Protein AF-A0A833VQF0-F1 (afdb_monomer)

Nearest PDB structures (foldseek):
  7xgt-assembly1_B  TM=9.278E-01  e=2.224E-37  Oryza sativa
  7xgt-assembly1_A  TM=9.557E-01  e=7.183E-36  Oryza sativa
  2e7y-assembly1_B  TM=8.392E-01  e=9.832E-18  Thermotoga maritima
  4gcw-assembly1_A  TM=7.215E-01  e=2.105E-14  Bacillus subtilis subsp. subtilis str. 168
  2cbn-assembly1_A-2  TM=7.360E-01  e=2.312E-13  Escherichia coli

Organism: NCBI:txid544730

Secondary structure (DSSP, 8-state):
------------PPPP-PPPPP-PPP---PPP---PPP-----PPPTTHHHHHHHHHHHHHHHHHHHHHHHHH-EEETTEEEEEEEEBTTEEEEEEGGGTEEE--SS--HHHHT-SEEE-----HHHHTTHHHHHHHHHHTTPPPPEEEE-GGGHHHHHHHHHHHHHHH------EEEE--TT--EEEETTEEEEEEE---SS--EEEEEEEEEEEE-GGGTTS-HHHHHHHHHTT---EEEEEEEEEEE--S--THHHH-GGGHHHHTSSEEEEE--B-SSSS-HHHHHHTT--BHHHHHHTGGG---SEEEEE--BTTS-HHHHHHHHHHHGGGTS-EEEPPPS------------------

pLDDT: mean 76.56, std 26.14, range [21.92, 98.88]

Radius of gyration: 29.28 Å; Cα contacts (8 Å, |Δi|>4): 601; chains: 1; bounding box: 82×91×90 Å

Solvent-accessible surface area (backbone atoms only — not comparable to full-atom values): 21277 Å² total; per-residue (Å²): 140,88,81,84,87,85,83,83,84,82,83,84,78,85,79,84,88,80,82,86,82,85,83,83,81,81,89,78,87,80,80,82,87,79,87,78,80,91,78,92,71,90,77,83,75,69,96,57,59,68,60,53,50,51,50,53,53,51,31,42,52,52,40,53,49,53,52,52,50,45,73,71,67,40,47,75,55,95,86,40,54,40,38,71,49,38,30,36,94,60,25,26,19,40,31,28,72,90,71,38,28,26,42,31,23,20,47,69,50,77,72,50,51,76,31,47,35,36,40,37,28,40,82,52,54,27,27,40,60,21,45,67,58,35,34,42,52,23,50,76,68,72,47,76,64,33,42,38,35,30,44,57,91,47,41,72,58,51,53,50,57,57,54,53,49,29,77,76,69,78,47,74,62,60,65,46,79,41,64,54,47,70,82,47,75,46,77,79,47,102,48,33,34,40,32,39,36,75,36,40,37,84,56,82,35,28,17,41,33,39,25,39,57,43,78,42,72,33,76,94,56,67,87,54,52,74,69,57,50,49,51,42,50,75,71,68,46,86,58,54,42,81,42,80,42,46,46,38,15,38,35,51,62,26,25,65,64,38,78,73,39,76,87,38,51,56,44,35,50,2,41,32,26,37,35,54,32,36,35,79,67,81,89,60,48,60,67,60,26,43,75,68,14,27,21,30,45,65,57,54,60,75,47,47,87,68,56,60,40,70,30,38,35,54,34,31,34,36,72,88,57,51,64,66,55,53,50,48,55,43,63,72,58,46,82,78,65,92,37,77,54,76,73,80,58,98,81,78,74,64,75,89,83,89,80,90,85,83,91,79,89,80,90,133

Mean predicted aligned error: 14.2 Å

Sequence (364 aa):
MAFSPTLYTTTITPVPSLSLPHASPSLSVSVPYSTAHSCTRPRATPPGYLSVIHRAVVEEEEYRKARAEVNRKGTELEGLSVEGFSSGGMETCIVLPTFNSVFDMGRCPSRAVHQDFLFITHAHLDHIGSLPMYLATRGLYSLKPPTVFVPPCIKKDVERLLEVHPTMSNVELNVDLVALDAGETYEIRNDLVARPFKTHHVIPSQGYVIYSLRKKLKKKYAHLNGSQIKKLKNSGVEITDMILVPEVAFTGDTTSDFILDPRNSDALRAKVLITEATFLDEEIDVEHAKKHGHMHISEIMEHAKWFRNEAILLTHFSSHYTVERIIEVNLTKAILRTRIRFLPTPGSNPSFATAEGDLVPING

Structure (mmCIF, N/CA/C/O backbone):
data_AF-A0A833VQF0-F1
#
_entry.id   AF-A0A833VQF0-F1
#
loop_
_atom_site.group_PDB
_atom_site.id
_atom_site.type_symbol
_atom_site.label_atom_id
_atom_site.label_alt_id
_atom_site.label_comp_id
_atom_site.label_asym_id
_atom_site.label_entity_id
_atom_site.label_seq_id
_atom_site.pdbx_PDB_ins_code
_atom_site.Cartn_x
_atom_site.Cartn_y
_atom_site.Cartn_z
_atom_site.occupancy
_atom_site.B_iso_or_equiv
_atom_site.auth_seq_id
_atom_site.auth_comp_id
_atom_site.auth_asym_id
_atom_site.auth_atom_id
_atom_site.pdbx_PDB_model_num
ATOM 1 N N . MET A 1 1 ? 53.838 -53.916 4.748 1.00 42.09 1 MET A N 1
ATOM 2 C CA . MET A 1 1 ? 53.674 -53.587 3.317 1.00 42.09 1 MET A CA 1
ATOM 3 C C . MET A 1 1 ? 53.388 -52.103 3.228 1.00 42.09 1 MET A C 1
ATOM 5 O O . MET A 1 1 ? 52.337 -51.666 3.669 1.00 42.09 1 MET A O 1
ATOM 9 N N . ALA A 1 2 ? 54.397 -51.347 2.808 1.00 34.31 2 ALA A N 1
ATOM 10 C CA . ALA A 1 2 ? 54.370 -49.899 2.670 1.00 34.31 2 ALA A CA 1
ATOM 11 C C . ALA A 1 2 ? 53.878 -49.535 1.265 1.00 34.31 2 ALA A C 1
ATOM 13 O O . ALA A 1 2 ? 54.301 -50.173 0.304 1.00 34.31 2 ALA A O 1
ATOM 14 N N . PHE A 1 3 ? 53.029 -48.516 1.148 1.00 35.22 3 PHE A N 1
ATOM 15 C CA . PHE A 1 3 ? 52.729 -47.877 -0.130 1.00 35.22 3 PHE A CA 1
ATOM 16 C C . PHE A 1 3 ? 52.884 -46.363 0.013 1.00 35.22 3 PHE A C 1
ATOM 18 O O . PHE A 1 3 ? 52.238 -45.726 0.842 1.00 35.22 3 PHE A O 1
ATOM 25 N N . SER A 1 4 ? 53.825 -45.843 -0.774 1.00 35.41 4 SER A N 1
ATOM 26 C CA . SER A 1 4 ? 54.225 -44.444 -0.907 1.00 35.41 4 SER A CA 1
ATOM 27 C C . SER A 1 4 ? 53.121 -43.562 -1.505 1.00 35.41 4 SER A C 1
ATOM 29 O O . SER A 1 4 ? 52.349 -44.045 -2.334 1.00 35.41 4 SER A O 1
ATOM 31 N N . PRO A 1 5 ? 53.099 -42.252 -1.196 1.00 38.88 5 PRO A N 1
ATOM 32 C CA . PRO A 1 5 ? 52.268 -41.285 -1.898 1.00 38.88 5 PRO A CA 1
ATOM 33 C C . PRO A 1 5 ? 52.982 -40.777 -3.161 1.00 38.88 5 PRO A C 1
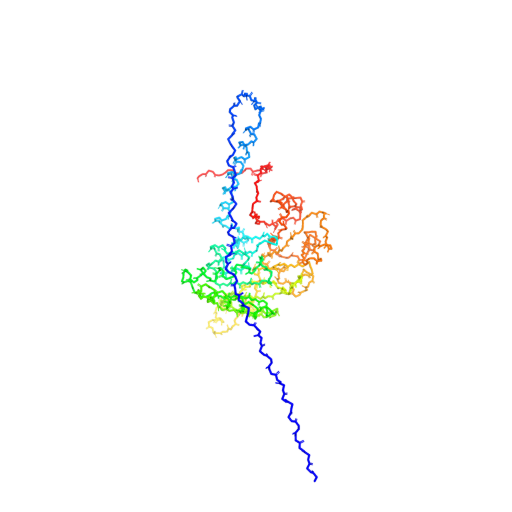ATOM 35 O O . PRO A 1 5 ? 54.144 -40.369 -3.116 1.00 38.88 5 PRO A O 1
ATOM 38 N N . THR A 1 6 ? 52.292 -40.791 -4.301 1.00 36.44 6 THR A N 1
ATOM 39 C CA . THR A 1 6 ? 52.770 -40.190 -5.553 1.00 36.44 6 THR A CA 1
ATOM 40 C C . THR A 1 6 ? 52.336 -38.724 -5.602 1.00 36.44 6 THR A C 1
ATOM 42 O O . THR A 1 6 ? 51.147 -38.419 -5.639 1.00 36.44 6 THR A O 1
ATOM 45 N N . LEU A 1 7 ? 53.314 -37.817 -5.573 1.00 33.81 7 LEU A N 1
ATOM 46 C CA . LEU A 1 7 ? 53.150 -36.380 -5.788 1.00 33.81 7 LEU A CA 1
ATOM 47 C C . LEU A 1 7 ? 52.962 -36.106 -7.288 1.00 33.81 7 LEU A C 1
ATOM 49 O O . LEU A 1 7 ? 53.833 -36.449 -8.084 1.00 33.81 7 LEU A O 1
ATOM 53 N N . TYR A 1 8 ? 51.857 -35.461 -7.667 1.00 33.97 8 TYR A N 1
ATOM 54 C CA . TYR A 1 8 ? 51.700 -34.850 -8.989 1.00 33.97 8 TYR A CA 1
ATOM 55 C C . TYR A 1 8 ? 52.092 -33.374 -8.914 1.00 33.97 8 TYR A C 1
ATOM 57 O O . TYR A 1 8 ? 51.339 -32.528 -8.433 1.00 33.97 8 TYR A O 1
ATOM 65 N N . THR A 1 9 ? 53.292 -33.075 -9.400 1.00 32.78 9 THR A N 1
ATOM 66 C CA . THR A 1 9 ? 53.783 -31.717 -9.639 1.00 32.78 9 THR A CA 1
ATOM 67 C C . THR A 1 9 ? 53.237 -31.250 -10.986 1.00 32.78 9 THR A C 1
ATOM 69 O O . THR A 1 9 ? 53.628 -31.786 -12.020 1.00 32.78 9 THR A O 1
ATOM 72 N N . THR A 1 10 ? 52.331 -30.269 -10.996 1.00 34.38 10 THR A N 1
ATOM 73 C CA . THR A 1 10 ? 51.922 -29.595 -12.240 1.00 34.38 10 THR A CA 1
ATOM 74 C C . THR A 1 10 ? 52.759 -28.334 -12.404 1.00 34.38 10 THR A C 1
ATOM 76 O O . THR A 1 10 ? 52.747 -27.441 -11.560 1.00 34.38 10 THR A O 1
ATOM 79 N N . THR A 1 11 ? 53.536 -28.305 -13.479 1.00 34.56 11 THR A N 1
ATOM 80 C CA . THR A 1 11 ? 54.408 -27.217 -13.912 1.00 34.56 11 THR A CA 1
ATOM 81 C C . THR A 1 11 ? 53.594 -26.001 -14.362 1.00 34.56 11 THR A C 1
ATOM 83 O O . THR A 1 11 ? 52.757 -26.095 -15.255 1.00 34.56 11 THR A O 1
ATOM 86 N N . ILE A 1 12 ? 53.867 -24.843 -13.756 1.00 37.53 12 ILE A N 1
ATOM 87 C CA . ILE A 1 12 ? 53.334 -23.539 -14.170 1.00 37.53 12 ILE A CA 1
ATOM 88 C C . ILE A 1 12 ? 54.177 -23.037 -15.348 1.00 37.53 12 ILE A C 1
ATOM 90 O O . ILE A 1 12 ? 55.367 -22.761 -15.196 1.00 37.53 12 ILE A O 1
ATOM 94 N N . THR A 1 13 ? 53.570 -22.920 -16.525 1.00 38.75 13 THR A N 1
ATOM 95 C CA . THR A 1 13 ? 54.146 -22.224 -17.685 1.00 38.75 13 THR A CA 1
ATOM 96 C C . THR A 1 13 ? 53.940 -20.709 -17.552 1.00 38.75 13 THR A C 1
ATOM 98 O O . THR A 1 13 ? 52.830 -20.294 -17.212 1.00 38.75 13 THR A O 1
ATOM 101 N N . PRO A 1 14 ? 54.945 -19.861 -17.837 1.00 36.09 14 PRO A N 1
ATOM 102 C CA . PRO A 1 14 ? 54.788 -18.411 -17.774 1.00 36.09 14 PRO A CA 1
ATOM 103 C C . PRO A 1 14 ? 53.965 -17.887 -18.962 1.00 36.09 14 PRO A C 1
ATOM 105 O O . PRO A 1 14 ? 54.202 -18.250 -20.114 1.00 36.09 14 PRO A O 1
ATOM 108 N N . VAL A 1 15 ? 52.997 -17.018 -18.669 1.00 41.16 15 VAL A N 1
ATOM 109 C CA . VAL A 1 15 ? 52.175 -16.295 -19.653 1.00 41.16 15 VAL A CA 1
ATOM 110 C C . VAL A 1 15 ? 53.008 -15.151 -20.256 1.00 41.16 15 VAL A C 1
ATOM 112 O O . VAL A 1 15 ? 53.659 -14.432 -19.495 1.00 41.16 15 VAL A O 1
ATOM 115 N N . PRO A 1 16 ? 53.017 -14.942 -21.586 1.00 35.66 16 PRO A N 1
ATOM 116 C CA . PRO A 1 16 ? 53.764 -13.845 -22.190 1.00 35.66 16 PRO A CA 1
ATOM 117 C C . PRO A 1 16 ? 53.091 -12.490 -21.918 1.00 35.66 16 PRO A C 1
ATOM 119 O O . PRO A 1 16 ? 51.875 -12.339 -22.022 1.00 35.66 16 PRO A O 1
ATOM 122 N N . SER A 1 17 ? 53.910 -11.494 -21.583 1.00 34.81 17 SER A N 1
ATOM 123 C CA . SER A 1 17 ? 53.525 -10.100 -21.357 1.00 34.81 17 SER A CA 1
ATOM 124 C C . SER A 1 17 ? 53.013 -9.448 -22.646 1.00 34.81 17 SER A C 1
ATOM 126 O O . SER A 1 17 ? 53.783 -9.256 -23.588 1.00 34.81 17 SER A O 1
ATOM 128 N N . LEU A 1 18 ? 51.733 -9.073 -22.676 1.00 33.84 18 LEU A N 1
ATOM 129 C CA . LEU A 1 18 ? 51.137 -8.271 -23.746 1.00 33.84 18 LEU A CA 1
ATOM 130 C C . LEU A 1 18 ? 51.329 -6.779 -23.450 1.00 33.84 18 LEU A C 1
ATOM 132 O O . LEU A 1 18 ? 50.823 -6.243 -22.467 1.00 33.84 18 LEU A O 1
ATOM 136 N N . SER A 1 19 ? 52.086 -6.125 -24.323 1.00 35.06 19 SER A N 1
ATOM 137 C CA . SER A 1 19 ? 52.300 -4.682 -24.386 1.00 35.06 19 SER A CA 1
ATOM 138 C C . SER A 1 19 ? 51.034 -3.942 -24.835 1.00 35.06 19 SER A C 1
ATOM 140 O O . SER A 1 19 ? 50.444 -4.288 -25.858 1.00 35.06 19 SER A O 1
ATOM 142 N N . LEU A 1 20 ? 50.661 -2.893 -24.098 1.00 36.00 20 LEU A N 1
ATOM 143 C CA . LEU A 1 20 ? 49.594 -1.942 -24.428 1.00 36.00 20 LEU A CA 1
ATOM 144 C C . LEU A 1 20 ? 49.984 -1.045 -25.618 1.00 36.00 20 LEU A C 1
ATOM 146 O O . LEU A 1 20 ? 51.056 -0.438 -25.574 1.00 36.00 20 LEU A O 1
ATOM 150 N N . PRO A 1 21 ? 49.105 -0.843 -26.615 1.00 35.97 21 PRO A N 1
ATOM 151 C CA . PRO A 1 21 ? 49.142 0.339 -27.457 1.00 35.97 21 PRO A CA 1
ATOM 152 C C . PRO A 1 21 ? 48.227 1.440 -26.898 1.00 35.97 21 PRO A C 1
ATOM 154 O O . PRO A 1 21 ? 47.084 1.210 -26.506 1.00 35.97 21 PRO A O 1
ATOM 157 N N . HIS A 1 22 ? 48.773 2.653 -26.873 1.00 35.50 22 HIS A N 1
ATOM 158 C CA . HIS A 1 22 ? 48.098 3.904 -26.554 1.00 35.50 22 HIS A CA 1
ATOM 159 C C . HIS A 1 22 ? 47.032 4.308 -27.590 1.00 35.50 22 HIS A C 1
ATOM 161 O O . HIS A 1 22 ? 47.144 3.991 -28.771 1.00 35.50 22 HIS A O 1
ATOM 167 N N . ALA A 1 23 ? 46.132 5.174 -27.106 1.00 34.19 23 ALA A N 1
ATOM 168 C CA . ALA A 1 23 ? 45.316 6.167 -27.814 1.00 34.19 23 ALA A CA 1
ATOM 169 C C . ALA A 1 23 ? 43.937 5.723 -28.341 1.00 34.19 23 ALA A C 1
ATOM 171 O O . ALA A 1 23 ? 43.780 5.158 -29.419 1.00 34.19 23 ALA A O 1
ATOM 172 N N . SER A 1 24 ? 42.916 6.109 -27.574 1.00 37.41 24 SER A N 1
ATOM 173 C CA . SER A 1 24 ? 41.512 6.211 -27.972 1.00 37.41 24 SER A CA 1
ATOM 174 C C . SER A 1 24 ? 41.322 7.344 -28.995 1.00 37.41 24 SER A C 1
ATOM 176 O O . SER A 1 24 ? 41.837 8.440 -28.758 1.00 37.41 24 SER A O 1
ATOM 178 N N . PRO A 1 25 ? 40.530 7.174 -30.067 1.00 33.75 25 PRO A N 1
ATOM 179 C CA . PRO A 1 25 ? 40.004 8.306 -30.809 1.00 33.75 25 PRO A CA 1
ATOM 180 C C . PRO A 1 25 ? 38.732 8.818 -30.125 1.00 33.75 25 PRO A C 1
ATOM 182 O O . PRO A 1 25 ? 37.770 8.081 -29.907 1.00 33.75 25 PRO A O 1
ATOM 185 N N . SER A 1 26 ? 38.737 10.103 -29.783 1.00 33.38 26 SER A N 1
ATOM 186 C CA . SER A 1 26 ? 37.556 10.868 -29.404 1.00 33.38 26 SER A CA 1
ATOM 187 C C . SER A 1 26 ? 36.591 10.959 -30.591 1.00 33.38 26 SER A C 1
ATOM 189 O O . SER A 1 26 ? 36.944 11.464 -31.655 1.00 33.38 26 SER A O 1
ATOM 191 N N . LEU A 1 27 ? 35.351 10.498 -30.413 1.00 28.23 27 LEU A N 1
ATOM 192 C CA . LEU A 1 27 ? 34.259 10.828 -31.327 1.00 28.23 27 LEU A CA 1
ATOM 193 C C . LEU A 1 27 ? 33.813 12.271 -31.061 1.00 28.23 27 LEU A C 1
ATOM 195 O O . LEU A 1 27 ? 33.043 12.541 -30.142 1.00 28.23 27 LEU A O 1
ATOM 199 N N . SER A 1 28 ? 34.306 13.202 -31.873 1.00 29.22 28 SER A N 1
ATOM 200 C CA . SER A 1 28 ? 33.718 14.526 -32.052 1.00 29.22 28 SER A CA 1
ATOM 201 C C . SER A 1 28 ? 32.719 14.468 -33.211 1.00 29.22 28 SER A C 1
ATOM 203 O O . SER A 1 28 ? 33.092 14.319 -34.371 1.00 29.22 28 SER A O 1
ATOM 205 N N . VAL A 1 29 ? 31.426 14.581 -32.906 1.00 29.09 29 VAL A N 1
ATOM 206 C CA . VAL A 1 29 ? 30.395 14.792 -33.930 1.00 29.09 29 VAL A CA 1
ATOM 207 C C . VAL A 1 29 ? 30.271 16.296 -34.158 1.00 29.09 29 VAL A C 1
ATOM 209 O O . VAL A 1 29 ? 29.708 17.024 -33.344 1.00 29.09 29 VAL A O 1
ATOM 212 N N . SER A 1 30 ? 30.852 16.764 -35.259 1.00 26.50 30 SER A N 1
ATOM 213 C CA . SER A 1 30 ? 30.689 18.111 -35.794 1.00 26.50 30 SER A CA 1
ATOM 214 C C . SER A 1 30 ? 29.388 18.198 -36.598 1.00 26.50 30 SER A C 1
ATOM 216 O O . SER A 1 30 ? 29.177 17.464 -37.561 1.00 26.50 30 SER A O 1
ATOM 218 N N . VAL A 1 31 ? 28.502 19.113 -36.205 1.00 31.28 31 VAL A N 1
ATOM 219 C CA . VAL A 1 31 ? 27.294 19.461 -36.966 1.00 31.28 31 VAL A CA 1
ATOM 220 C C . VAL A 1 31 ? 27.688 20.483 -38.042 1.00 31.28 31 VAL A C 1
ATOM 222 O O . VAL A 1 31 ? 28.229 21.533 -37.686 1.00 31.28 31 VAL A O 1
ATOM 225 N N . PRO A 1 32 ? 27.458 20.237 -39.344 1.00 31.06 32 PRO A N 1
ATOM 226 C CA . PRO A 1 32 ? 27.774 21.224 -40.366 1.00 31.06 32 PRO A CA 1
ATOM 227 C C . PRO A 1 32 ? 26.751 22.368 -40.358 1.00 31.06 32 PRO A C 1
ATOM 229 O O . PRO A 1 32 ? 25.550 22.166 -40.535 1.00 31.06 32 PRO A O 1
ATOM 232 N N . TYR A 1 33 ? 27.262 23.589 -40.193 1.00 27.55 33 TYR A N 1
ATOM 233 C CA . TYR A 1 33 ? 26.555 24.835 -40.476 1.00 27.55 33 TYR A CA 1
ATOM 234 C C . TYR A 1 33 ? 26.279 24.910 -41.986 1.00 27.55 33 TYR A C 1
ATOM 236 O O . TYR A 1 33 ? 27.205 25.054 -42.783 1.00 27.55 33 TYR A O 1
ATOM 244 N N . SER A 1 34 ? 25.010 24.802 -42.387 1.00 30.53 34 SER A N 1
ATOM 245 C CA . SER A 1 34 ? 24.581 25.080 -43.759 1.00 30.53 34 SER A CA 1
ATOM 246 C C . SER A 1 34 ? 24.109 26.529 -43.860 1.00 30.53 34 SER A C 1
ATOM 248 O O . SER A 1 34 ? 23.120 26.931 -43.248 1.00 30.53 34 SER A O 1
ATOM 250 N N . THR A 1 35 ? 24.850 27.325 -44.626 1.00 32.78 35 THR A N 1
ATOM 251 C CA . THR A 1 35 ? 24.484 28.668 -45.072 1.00 32.78 35 THR A CA 1
ATOM 252 C C . THR A 1 35 ? 23.432 28.573 -46.178 1.00 32.78 35 THR A C 1
ATOM 254 O O . THR A 1 35 ? 23.742 28.226 -47.316 1.00 32.78 35 THR A O 1
ATOM 257 N N . ALA A 1 36 ? 22.180 28.906 -45.860 1.00 32.50 36 ALA A N 1
ATOM 258 C CA . ALA A 1 36 ? 21.120 29.048 -46.854 1.00 32.50 36 ALA A CA 1
ATOM 259 C C . ALA A 1 36 ? 20.987 30.513 -47.299 1.00 32.50 36 ALA A C 1
ATOM 261 O O . ALA A 1 36 ? 20.724 31.414 -46.503 1.00 32.50 36 ALA A O 1
ATOM 262 N N . HIS A 1 37 ? 21.178 30.720 -48.600 1.00 33.00 37 HIS A N 1
ATOM 263 C CA . HIS A 1 37 ? 20.947 31.963 -49.321 1.00 33.00 37 HIS A CA 1
ATOM 264 C C . HIS A 1 37 ? 19.485 32.426 -49.250 1.00 33.00 37 HIS A C 1
ATOM 266 O O . HIS A 1 37 ? 18.548 31.629 -49.288 1.00 33.00 37 HIS A O 1
ATOM 272 N N . SER A 1 38 ? 19.303 33.748 -49.218 1.00 35.41 38 SER A N 1
ATOM 273 C CA . SER A 1 38 ? 18.009 34.414 -49.309 1.00 35.41 38 SER A CA 1
ATOM 274 C C . SER A 1 38 ? 17.326 34.156 -50.653 1.00 35.41 38 SER A C 1
ATOM 276 O O . SER A 1 38 ? 17.874 34.489 -51.704 1.00 35.41 38 SER A O 1
ATOM 278 N N . CYS A 1 39 ? 16.079 33.692 -50.616 1.00 28.88 39 CYS A N 1
ATOM 279 C CA . CYS A 1 39 ? 15.120 33.946 -51.683 1.00 28.88 39 CYS A CA 1
ATOM 280 C C . CYS A 1 39 ? 13.739 34.179 -51.062 1.00 28.88 39 CYS A C 1
ATOM 282 O O . CYS A 1 39 ? 13.136 33.295 -50.457 1.00 28.88 39 CYS A O 1
ATOM 284 N N . THR A 1 40 ? 13.276 35.419 -51.159 1.00 36.88 40 THR A N 1
ATOM 285 C CA . THR A 1 40 ? 11.992 35.915 -50.677 1.00 36.88 40 THR A CA 1
ATOM 286 C C . THR A 1 40 ? 10.858 35.483 -51.608 1.00 36.88 40 THR A C 1
ATOM 288 O O . THR A 1 40 ? 10.797 35.886 -52.767 1.00 36.88 40 THR A O 1
ATOM 291 N N . ARG A 1 41 ? 9.890 34.730 -51.076 1.00 34.94 41 ARG A N 1
ATOM 292 C CA . ARG A 1 41 ? 8.495 34.735 -51.547 1.00 34.94 41 ARG A CA 1
ATOM 293 C C . ARG A 1 41 ? 7.562 34.655 -50.335 1.00 34.94 41 ARG A C 1
ATOM 295 O O . ARG A 1 41 ? 7.712 33.722 -49.547 1.00 34.94 41 ARG A O 1
ATOM 302 N N . PRO A 1 42 ? 6.596 35.574 -50.163 1.00 38.12 42 PRO A N 1
ATOM 303 C CA . PRO A 1 42 ? 5.607 35.439 -49.106 1.00 38.12 42 PRO A CA 1
ATOM 304 C C . PRO A 1 42 ? 4.622 34.335 -49.502 1.00 38.12 42 PRO A C 1
ATOM 306 O O . PRO A 1 42 ? 3.862 34.474 -50.460 1.00 38.12 42 PRO A O 1
ATOM 309 N N . ARG A 1 43 ? 4.643 33.212 -48.780 1.00 40.03 43 ARG A N 1
ATOM 310 C CA . ARG A 1 43 ? 3.571 32.217 -48.845 1.00 40.03 43 ARG A CA 1
ATOM 311 C C . ARG A 1 43 ? 2.486 32.683 -47.881 1.00 40.03 43 ARG A C 1
ATOM 313 O O . ARG A 1 43 ? 2.721 32.726 -46.679 1.00 40.03 43 ARG A O 1
ATOM 320 N N . ALA A 1 44 ? 1.334 33.079 -48.415 1.00 42.03 44 ALA A N 1
ATOM 321 C CA . ALA A 1 44 ? 0.176 33.439 -47.609 1.00 42.03 44 ALA A CA 1
ATOM 322 C C . ALA A 1 44 ? -0.218 32.249 -46.716 1.00 42.03 44 ALA A C 1
ATOM 324 O O . ALA A 1 44 ? -0.519 31.161 -47.213 1.00 42.03 44 ALA A O 1
ATOM 325 N N . THR A 1 45 ? -0.168 32.446 -45.401 1.00 43.97 45 THR A N 1
ATOM 326 C CA . THR A 1 45 ? -0.663 31.499 -44.399 1.00 43.97 45 THR A CA 1
ATOM 327 C C . THR A 1 45 ? -2.192 31.446 -44.505 1.00 43.97 45 THR A C 1
ATOM 329 O O . THR A 1 45 ? -2.814 32.511 -44.543 1.00 43.97 45 THR A O 1
ATOM 332 N N . PRO A 1 46 ? -2.834 30.264 -44.560 1.00 39.94 46 PRO A N 1
ATOM 333 C CA . PRO A 1 46 ? -4.287 30.205 -44.616 1.00 39.94 46 PRO A CA 1
ATOM 334 C C . PRO A 1 46 ? -4.891 30.780 -43.320 1.00 39.94 46 PRO A C 1
ATOM 336 O O . PRO A 1 46 ? -4.345 30.543 -42.233 1.00 39.94 46 PRO A O 1
ATOM 339 N N . PRO A 1 47 ? -6.012 31.519 -43.400 1.00 44.81 47 PRO A N 1
ATOM 340 C CA . PRO A 1 47 ? -6.671 32.091 -42.235 1.00 44.81 47 PRO A CA 1
ATOM 341 C C . PRO A 1 47 ? -7.317 30.953 -41.441 1.00 44.81 47 PRO A C 1
ATOM 343 O O . PRO A 1 47 ? -8.352 30.418 -41.820 1.00 44.81 47 PRO A O 1
ATOM 346 N N . GLY A 1 48 ? -6.655 30.525 -40.369 1.00 50.28 48 GLY A N 1
ATOM 347 C CA . GLY A 1 48 ? -7.144 29.446 -39.507 1.00 50.28 48 GLY A CA 1
ATOM 348 C C . GLY A 1 48 ? -6.050 28.706 -38.743 1.00 50.28 48 GLY A C 1
ATOM 349 O O . GLY A 1 48 ? -6.323 28.122 -37.704 1.00 50.28 48 GLY A O 1
ATOM 350 N N . TYR A 1 49 ? -4.794 28.766 -39.194 1.00 46.53 49 TYR A N 1
ATOM 351 C CA . TYR A 1 49 ? -3.715 28.043 -38.511 1.00 46.53 49 TYR A CA 1
ATOM 352 C C . TYR A 1 49 ? -3.316 28.708 -37.182 1.00 46.53 49 TYR A C 1
ATOM 354 O O . TYR A 1 49 ? -3.113 28.038 -36.175 1.00 46.53 49 TYR A O 1
ATOM 362 N N . LEU A 1 50 ? -3.283 30.046 -37.151 1.00 46.88 50 LEU A N 1
ATOM 363 C CA . LEU A 1 50 ? -2.941 30.812 -35.947 1.00 46.88 50 LEU A CA 1
ATOM 364 C C . LEU A 1 50 ? -4.025 30.744 -34.864 1.00 46.88 50 LEU A C 1
ATOM 366 O O . LEU A 1 50 ? -3.688 30.766 -33.686 1.00 46.88 50 LEU A O 1
ATOM 370 N N . SER A 1 51 ? -5.306 30.628 -35.231 1.00 54.50 51 SER A N 1
ATOM 371 C CA . SER A 1 51 ? -6.397 30.496 -34.255 1.00 54.50 51 SER A CA 1
ATOM 372 C C . SER A 1 51 ? -6.440 29.106 -33.620 1.00 54.50 51 SER A C 1
ATOM 374 O O . SER A 1 51 ? -6.727 28.996 -32.432 1.00 54.50 51 SER A O 1
ATOM 376 N N . VAL A 1 52 ? -6.099 28.057 -34.376 1.00 52.47 52 VAL A N 1
ATOM 377 C CA . VAL A 1 52 ? -5.947 26.692 -33.848 1.00 52.47 52 VAL A CA 1
ATOM 378 C C . VAL A 1 52 ? -4.744 26.603 -32.908 1.00 52.47 52 VAL A C 1
ATOM 380 O O . VAL A 1 52 ? -4.879 26.066 -31.814 1.00 52.47 52 VAL A O 1
ATOM 383 N N . ILE A 1 53 ? -3.602 27.197 -33.281 1.00 50.34 53 ILE A N 1
ATOM 384 C CA . ILE A 1 53 ? -2.420 27.267 -32.407 1.00 50.34 53 ILE A CA 1
ATOM 385 C C . ILE A 1 53 ? -2.730 28.067 -31.139 1.00 50.34 53 ILE A C 1
ATOM 387 O O . ILE A 1 53 ? -2.441 27.602 -30.046 1.00 50.34 53 ILE A O 1
ATOM 391 N N . HIS A 1 54 ? -3.352 29.243 -31.258 1.00 50.19 54 HIS A N 1
ATOM 392 C CA . HIS A 1 54 ? -3.699 30.068 -30.100 1.00 50.19 54 HIS A CA 1
ATOM 393 C C . HIS A 1 54 ? -4.661 29.346 -29.148 1.00 50.19 54 HIS A C 1
ATOM 395 O O . HIS A 1 54 ? -4.482 29.417 -27.937 1.00 50.19 54 HIS A O 1
ATOM 401 N N . ARG A 1 55 ? -5.656 28.619 -29.674 1.00 50.84 55 ARG A N 1
ATOM 402 C CA . ARG A 1 55 ? -6.571 27.820 -28.848 1.00 50.84 55 ARG A CA 1
ATOM 403 C C . ARG A 1 55 ? -5.840 26.682 -28.130 1.00 50.84 55 ARG A C 1
ATOM 405 O O . ARG A 1 55 ? -6.026 26.538 -26.931 1.00 50.84 55 ARG A O 1
ATOM 412 N N . ALA A 1 56 ? -4.944 25.978 -28.824 1.00 48.78 56 ALA A N 1
ATOM 413 C CA . ALA A 1 56 ? -4.119 24.930 -28.224 1.00 48.78 56 ALA A CA 1
ATOM 414 C C . ALA A 1 56 ? -3.183 25.466 -27.123 1.00 48.78 56 ALA A C 1
ATOM 416 O O . ALA A 1 56 ? -3.033 24.825 -26.089 1.00 48.78 56 ALA A O 1
ATOM 417 N N . VAL A 1 57 ? -2.594 26.657 -27.307 1.00 55.94 57 VAL A N 1
ATOM 418 C CA . VAL A 1 57 ? -1.742 27.303 -26.289 1.00 55.94 57 VAL A CA 1
ATOM 419 C C . VAL A 1 57 ? -2.553 27.733 -25.061 1.00 55.94 57 VAL A C 1
ATOM 421 O O . VAL A 1 57 ? -2.091 27.569 -23.935 1.00 55.94 57 VAL A O 1
ATOM 424 N N . VAL A 1 58 ? -3.765 28.264 -25.254 1.00 53.12 58 VAL A N 1
ATOM 425 C CA . VAL A 1 58 ? -4.648 28.653 -24.140 1.00 53.12 58 VAL A CA 1
ATOM 426 C C . VAL A 1 58 ? -5.127 27.423 -23.360 1.00 53.12 58 VAL A C 1
ATOM 428 O O . VAL A 1 58 ? -5.072 27.431 -22.133 1.00 53.12 58 VAL A O 1
ATOM 431 N N . GLU A 1 59 ? -5.524 26.351 -24.050 1.00 52.53 59 GLU A N 1
ATOM 432 C CA . GLU A 1 59 ? -5.922 25.073 -23.437 1.00 52.53 59 GLU A CA 1
ATOM 433 C C . GLU A 1 59 ? -4.761 24.429 -22.657 1.00 52.53 59 GLU A C 1
ATOM 435 O O . GLU A 1 59 ? -4.937 23.989 -21.520 1.00 52.53 59 GLU A O 1
ATOM 440 N N . GLU A 1 60 ? -3.542 24.459 -23.205 1.00 47.31 60 GLU A N 1
ATOM 441 C CA . GLU A 1 60 ? -2.324 24.004 -22.523 1.00 47.31 60 GLU A CA 1
ATOM 442 C C . GLU A 1 60 ? -2.014 24.834 -21.261 1.00 47.31 60 GLU A C 1
ATOM 444 O O . GLU A 1 60 ? -1.596 24.299 -20.227 1.00 47.31 60 GLU A O 1
ATOM 449 N N . GLU A 1 61 ? -2.251 26.147 -21.298 1.00 49.94 61 GLU A N 1
ATOM 450 C CA . GLU A 1 61 ? -2.006 27.025 -20.156 1.00 49.94 61 GLU A CA 1
ATOM 451 C C . GLU A 1 61 ? -3.054 26.867 -19.040 1.00 49.94 61 GLU A C 1
ATOM 453 O O . GLU A 1 61 ? -2.697 26.879 -17.855 1.00 49.94 61 GLU A O 1
ATOM 458 N N . GLU A 1 62 ? -4.328 26.674 -19.387 1.00 46.34 62 GLU A N 1
ATOM 459 C CA . GLU A 1 62 ? -5.390 26.338 -18.431 1.00 46.34 62 GLU A CA 1
ATOM 460 C C . GLU A 1 62 ? -5.180 24.953 -17.813 1.00 46.34 62 GLU A C 1
ATOM 462 O O . GLU A 1 62 ? -5.285 24.797 -16.592 1.00 46.34 62 GLU A O 1
ATOM 467 N N . TYR A 1 63 ? -4.757 23.969 -18.606 1.00 44.75 63 TYR A N 1
ATOM 468 C CA . TYR A 1 63 ? -4.385 22.648 -18.110 1.00 44.75 63 TYR A CA 1
ATOM 469 C C . TYR A 1 63 ? -3.213 22.684 -17.141 1.00 44.75 63 TYR A C 1
ATOM 471 O O . TYR A 1 63 ? -3.249 22.057 -16.079 1.00 44.75 63 TYR A O 1
ATOM 479 N N . ARG A 1 64 ? -2.174 23.459 -17.465 1.00 48.31 64 ARG A N 1
ATOM 480 C CA . ARG A 1 64 ? -1.026 23.647 -16.577 1.00 48.31 64 ARG A CA 1
ATOM 481 C C . ARG A 1 64 ? -1.459 24.237 -15.235 1.00 48.31 64 ARG A C 1
ATOM 483 O O . ARG A 1 64 ? -0.930 23.826 -14.203 1.00 48.31 64 ARG A O 1
ATOM 490 N N . LYS A 1 65 ? -2.432 25.156 -15.231 1.00 42.38 65 LYS A N 1
ATOM 491 C CA . LYS A 1 65 ? -3.009 25.735 -14.005 1.00 42.38 65 LYS A CA 1
ATOM 492 C C . LYS A 1 65 ? -3.835 24.708 -13.224 1.00 42.38 65 LYS A C 1
ATOM 494 O O . LYS A 1 65 ? -3.590 24.553 -12.031 1.00 42.38 65 LYS A O 1
ATOM 499 N N . ALA A 1 66 ? -4.720 23.954 -13.880 1.00 43.81 66 ALA A N 1
ATOM 500 C CA . ALA A 1 66 ? -5.522 22.907 -13.240 1.00 43.81 66 ALA A CA 1
ATOM 501 C C . ALA A 1 66 ? -4.646 21.797 -12.629 1.00 43.81 66 ALA A C 1
ATOM 503 O O . ALA A 1 66 ? -4.827 21.407 -11.476 1.00 43.81 66 ALA A O 1
ATOM 504 N N . ARG A 1 67 ? -3.620 21.350 -13.360 1.00 47.47 67 ARG A N 1
ATOM 505 C CA . ARG A 1 67 ? -2.633 20.366 -12.896 1.00 47.47 67 ARG A CA 1
ATOM 506 C C . ARG A 1 67 ? -1.798 20.892 -11.734 1.00 47.47 67 ARG A C 1
ATOM 508 O O . ARG A 1 67 ? -1.553 20.159 -10.779 1.00 47.47 67 ARG A O 1
ATOM 515 N N . ALA A 1 68 ? -1.367 22.152 -11.795 1.00 41.09 68 ALA A N 1
ATOM 516 C CA . ALA A 1 68 ? -0.665 22.788 -10.687 1.00 41.09 68 ALA A CA 1
ATOM 517 C C . ALA A 1 68 ? -1.561 22.905 -9.448 1.00 41.09 68 ALA A C 1
ATOM 519 O O . ALA A 1 68 ? -1.067 22.746 -8.339 1.00 41.09 68 ALA A O 1
ATOM 520 N N . GLU A 1 69 ? -2.864 23.134 -9.610 1.00 36.75 69 GLU A N 1
ATOM 521 C CA . GLU A 1 69 ? -3.797 23.237 -8.491 1.00 36.75 69 GLU A CA 1
ATOM 522 C C . GLU A 1 69 ? -4.122 21.878 -7.850 1.00 36.75 69 GLU A C 1
ATOM 524 O O . GLU A 1 69 ? -4.069 21.775 -6.622 1.00 36.75 69 GLU A O 1
ATOM 529 N N . VAL A 1 70 ? -4.347 20.828 -8.649 1.00 44.81 70 VAL A N 1
ATOM 530 C CA . VAL A 1 70 ? -4.536 19.446 -8.162 1.00 44.81 70 VAL A CA 1
ATOM 531 C C . VAL A 1 70 ? -3.266 18.930 -7.479 1.00 44.81 70 VAL A C 1
ATOM 533 O O . VAL A 1 70 ? -3.329 18.463 -6.344 1.00 44.81 70 VAL A O 1
ATOM 536 N N . ASN A 1 71 ? -2.090 19.113 -8.090 1.00 44.12 71 ASN A N 1
ATOM 537 C CA . ASN A 1 71 ? -0.813 18.726 -7.476 1.00 44.12 71 ASN A CA 1
ATOM 538 C C . ASN A 1 71 ? -0.478 19.535 -6.215 1.00 44.12 71 ASN A C 1
ATOM 540 O O . ASN A 1 71 ? 0.317 19.086 -5.394 1.00 44.12 71 ASN A O 1
ATOM 544 N N . ARG A 1 72 ? -1.037 20.742 -6.053 1.00 42.84 72 ARG A N 1
ATOM 545 C CA . ARG A 1 72 ? -0.806 21.571 -4.862 1.00 42.84 72 ARG A CA 1
ATOM 546 C C . ARG A 1 72 ? -1.715 21.190 -3.693 1.00 42.84 72 ARG A C 1
ATOM 548 O O . ARG A 1 72 ? -1.355 21.501 -2.558 1.00 42.84 72 ARG A O 1
ATOM 555 N N . LYS A 1 73 ? -2.878 20.582 -3.955 1.00 45.56 73 LYS A N 1
ATOM 556 C CA . LYS A 1 73 ? -3.910 20.296 -2.942 1.00 45.56 73 LYS A CA 1
ATOM 557 C C . LYS A 1 73 ? -4.156 18.805 -2.678 1.00 45.56 73 LYS A C 1
ATOM 559 O O . LYS A 1 73 ? -4.771 18.508 -1.661 1.00 45.56 73 LYS A O 1
ATOM 564 N N . GLY A 1 74 ? -3.684 17.897 -3.536 1.00 56.44 74 GLY A N 1
ATOM 565 C CA . GLY A 1 74 ? -4.062 16.484 -3.469 1.00 56.44 74 GLY A CA 1
ATOM 566 C C . GLY A 1 74 ? -5.539 16.257 -3.796 1.00 56.44 74 GLY A C 1
ATOM 567 O O . GLY A 1 74 ? -6.294 17.201 -4.040 1.00 56.44 74 GLY A O 1
ATOM 568 N N . THR A 1 75 ? -5.957 14.993 -3.841 1.00 64.81 75 THR A N 1
ATOM 569 C CA . THR A 1 75 ? -7.369 14.622 -3.997 1.00 64.81 75 THR A CA 1
ATOM 570 C C . THR A 1 75 ? -7.927 14.174 -2.654 1.00 64.81 75 THR A C 1
ATOM 572 O O . THR A 1 75 ? -7.426 13.229 -2.054 1.00 64.81 75 THR A O 1
ATOM 575 N N . GLU A 1 76 ? -8.996 14.822 -2.198 1.00 71.69 76 GLU A N 1
ATOM 576 C CA . GLU A 1 76 ? -9.739 14.407 -1.005 1.00 71.69 76 GLU A CA 1
ATOM 577 C C . GLU A 1 76 ? -10.749 13.307 -1.363 1.00 71.69 76 GLU A C 1
ATOM 579 O O . GLU A 1 76 ? -11.702 13.541 -2.114 1.00 71.69 76 GLU A O 1
ATOM 584 N N . LEU A 1 77 ? -10.555 12.108 -0.816 1.00 72.38 77 LEU A N 1
ATOM 585 C CA . LEU A 1 77 ? -11.408 10.932 -0.994 1.00 72.38 77 LEU A CA 1
ATOM 586 C C . LEU A 1 77 ? -11.986 10.518 0.351 1.00 72.38 77 LEU A C 1
ATOM 588 O O . LEU A 1 77 ? -11.281 9.983 1.199 1.00 72.38 77 LEU A O 1
ATOM 592 N N . GLU A 1 78 ? -13.272 10.791 0.565 1.00 80.31 78 GLU A N 1
ATOM 593 C CA . GLU A 1 78 ? -13.947 10.488 1.833 1.00 80.31 78 GLU A CA 1
ATOM 594 C C . GLU A 1 78 ? -13.201 11.057 3.062 1.00 80.31 78 GLU A C 1
ATOM 596 O O . GLU A 1 78 ? -13.109 10.426 4.114 1.00 80.31 78 GLU A O 1
ATOM 601 N N . GLY A 1 79 ? -12.624 12.257 2.935 1.00 78.00 79 GLY A N 1
ATOM 602 C CA . GLY A 1 79 ? -11.821 12.903 3.983 1.00 78.00 79 GLY A CA 1
ATOM 603 C C . GLY A 1 79 ? -10.414 12.321 4.173 1.00 78.00 79 GLY A C 1
ATOM 604 O O . GLY A 1 79 ? -9.773 12.603 5.186 1.00 78.00 79 GLY A O 1
ATOM 605 N N . LEU A 1 80 ? -9.948 11.481 3.242 1.00 80.88 80 LEU A N 1
ATOM 606 C CA . LEU A 1 80 ? -8.551 11.079 3.118 1.00 80.88 80 LEU A CA 1
ATOM 607 C C . LEU A 1 80 ? -7.887 11.877 1.999 1.00 80.88 80 LEU A C 1
ATOM 609 O O . LEU A 1 80 ? -8.300 11.795 0.842 1.00 80.88 80 LEU A O 1
ATOM 613 N N . SER A 1 81 ? -6.820 12.592 2.341 1.00 84.25 81 SER A N 1
ATOM 614 C CA . SER A 1 81 ? -5.967 13.246 1.357 1.00 84.25 81 SER A CA 1
ATOM 615 C C . SER A 1 81 ? -5.076 12.208 0.679 1.00 84.25 81 SER A C 1
ATOM 617 O O . SER A 1 81 ? -4.327 11.495 1.355 1.00 84.25 81 SER A O 1
ATOM 619 N N . VAL A 1 82 ? -5.178 12.107 -0.646 1.00 84.50 82 VAL A N 1
ATOM 620 C CA . VAL A 1 82 ? -4.366 11.219 -1.481 1.00 84.50 82 VAL A CA 1
ATOM 621 C C . VAL A 1 82 ? -3.642 12.046 -2.536 1.00 84.50 82 VAL A C 1
ATOM 623 O O . VAL A 1 82 ? -4.254 12.786 -3.308 1.00 84.50 82 VAL A O 1
ATOM 626 N N . GLU A 1 83 ? -2.325 11.904 -2.586 1.00 84.88 83 GLU A N 1
ATOM 627 C CA . GLU A 1 83 ? -1.443 12.554 -3.555 1.00 84.88 83 GLU A CA 1
ATOM 628 C C . GLU A 1 83 ? -0.599 11.483 -4.242 1.00 84.88 83 GLU A C 1
ATOM 630 O O . GLU A 1 83 ? -0.318 10.454 -3.640 1.00 84.88 83 GLU A O 1
ATOM 635 N N . GLY A 1 84 ? -0.157 11.682 -5.482 1.00 84.38 84 GLY A N 1
ATOM 636 C CA . GLY A 1 84 ? 0.729 10.693 -6.086 1.00 84.38 84 GLY A CA 1
ATOM 637 C C . GLY A 1 84 ? 0.836 10.734 -7.595 1.00 84.38 84 GLY A C 1
ATOM 638 O O . GLY A 1 84 ? 0.227 11.562 -8.269 1.00 84.38 84 GLY A O 1
ATOM 639 N N . PHE A 1 85 ? 1.630 9.799 -8.093 1.00 86.12 85 PHE A N 1
ATOM 640 C CA . PHE A 1 85 ? 1.877 9.532 -9.501 1.00 86.12 85 PHE A CA 1
ATOM 641 C C . PHE A 1 85 ? 1.638 8.045 -9.728 1.00 86.12 85 PHE A C 1
ATOM 643 O O . PHE A 1 85 ? 2.057 7.237 -8.903 1.00 86.12 85 PHE A O 1
ATOM 650 N N . SER A 1 86 ? 0.952 7.677 -10.804 1.00 86.19 86 SER A N 1
ATOM 651 C CA . SER A 1 86 ? 0.813 6.273 -11.179 1.00 86.19 86 SER A CA 1
ATOM 652 C C . SER A 1 86 ? 0.567 6.152 -12.675 1.00 86.19 86 SER A C 1
ATOM 654 O O . SER A 1 86 ? -0.433 6.652 -13.185 1.00 86.19 86 SER A O 1
ATOM 656 N N . SER A 1 87 ? 1.513 5.533 -13.366 1.00 85.31 87 SER A N 1
ATOM 657 C CA . SER A 1 87 ? 1.521 5.300 -14.804 1.00 85.31 87 SER A CA 1
ATOM 658 C C . SER A 1 87 ? 2.196 3.960 -15.047 1.00 85.31 87 SER A C 1
ATOM 660 O O . SER A 1 87 ? 3.357 3.788 -14.672 1.00 85.31 87 SER A O 1
ATOM 662 N N . GLY A 1 88 ? 1.481 3.049 -15.699 1.00 85.06 88 GLY A N 1
ATOM 663 C CA . GLY A 1 88 ? 1.914 1.669 -15.853 1.00 85.06 88 GLY A CA 1
ATOM 664 C C . GLY A 1 88 ? 3.248 1.542 -16.579 1.00 85.06 88 GLY A C 1
ATOM 665 O O . GLY A 1 88 ? 3.441 2.160 -17.633 1.00 85.06 88 GLY A O 1
ATOM 666 N N . GLY A 1 89 ? 4.169 0.777 -15.989 1.00 86.06 89 GLY A N 1
ATOM 667 C CA . GLY A 1 89 ? 5.522 0.557 -16.503 1.00 86.06 89 GLY A CA 1
ATOM 668 C C . GLY A 1 89 ? 6.456 1.767 -16.398 1.00 86.06 89 GLY A C 1
ATOM 669 O O . GLY A 1 89 ? 7.564 1.720 -16.933 1.00 86.06 89 GLY A O 1
ATOM 670 N N . MET A 1 90 ? 6.024 2.863 -15.762 1.00 88.00 90 MET A N 1
ATOM 671 C CA . MET A 1 90 ? 6.783 4.117 -15.688 1.00 88.00 90 MET A CA 1
ATOM 672 C C . MET A 1 90 ? 7.076 4.530 -14.250 1.00 88.00 90 MET A C 1
ATOM 674 O O . MET A 1 90 ? 8.235 4.714 -13.885 1.00 88.00 90 MET A O 1
ATOM 678 N N . GLU A 1 91 ? 6.035 4.724 -13.441 1.00 90.56 91 GLU A N 1
ATOM 679 C CA . GLU A 1 91 ? 6.174 5.124 -12.042 1.00 90.56 91 GLU A CA 1
ATOM 680 C C . GLU A 1 91 ? 4.867 4.934 -11.274 1.00 90.56 91 GLU A C 1
ATOM 682 O O . GLU A 1 91 ? 3.805 5.310 -11.761 1.00 90.56 91 GLU A O 1
ATOM 687 N N . THR A 1 92 ? 4.961 4.470 -10.030 1.00 93.06 92 THR A N 1
ATOM 688 C CA . THR A 1 92 ? 3.888 4.487 -9.038 1.00 93.06 92 THR A CA 1
ATOM 689 C C . THR A 1 92 ? 4.429 4.949 -7.686 1.00 93.06 92 THR A C 1
ATOM 691 O O . THR A 1 92 ? 5.438 4.458 -7.184 1.00 93.06 92 THR A O 1
ATOM 694 N N . CYS A 1 93 ? 3.777 5.952 -7.105 1.00 95.75 93 CYS A N 1
ATOM 695 C CA . CYS A 1 93 ? 4.030 6.461 -5.763 1.00 95.75 93 CYS A CA 1
ATOM 696 C C . CYS A 1 93 ? 2.762 7.151 -5.258 1.00 95.75 93 CYS A C 1
ATOM 698 O O . CYS A 1 93 ? 2.360 8.182 -5.803 1.00 95.75 93 CYS A O 1
ATOM 700 N N . ILE A 1 94 ? 2.142 6.593 -4.221 1.00 94.94 94 ILE A N 1
ATOM 701 C CA . ILE A 1 94 ? 0.904 7.094 -3.622 1.00 94.94 94 ILE A CA 1
ATOM 702 C C . ILE A 1 94 ? 1.194 7.556 -2.197 1.00 94.94 94 ILE A C 1
ATOM 704 O O . ILE A 1 94 ? 1.522 6.766 -1.319 1.00 94.94 94 ILE A O 1
ATOM 708 N N . VAL A 1 95 ? 1.057 8.850 -1.956 1.00 94.06 95 VAL A N 1
ATOM 709 C CA . VAL A 1 95 ? 1.304 9.521 -0.684 1.00 94.06 95 VAL A CA 1
ATOM 710 C C . VAL A 1 95 ? -0.012 9.693 0.068 1.00 94.06 95 VAL A C 1
ATOM 712 O O . VAL A 1 95 ? -0.993 10.213 -0.467 1.00 94.06 95 VAL A O 1
ATOM 715 N N . LEU A 1 96 ? -0.008 9.292 1.338 1.00 94.75 96 LEU A N 1
ATOM 716 C CA . LEU A 1 96 ? -1.140 9.381 2.254 1.00 94.75 96 LEU A CA 1
ATOM 717 C C . LEU A 1 96 ? -0.735 10.159 3.513 1.00 94.75 96 LEU A C 1
ATOM 719 O O . LEU A 1 96 ? -0.406 9.552 4.542 1.00 94.75 96 LEU A O 1
ATOM 723 N N . PRO A 1 97 ? -0.774 11.506 3.466 1.00 92.00 97 PRO A N 1
ATOM 724 C CA . PRO A 1 97 ? -0.301 12.348 4.563 1.00 92.00 97 PRO A CA 1
ATOM 725 C C . PRO A 1 97 ? -0.986 12.048 5.903 1.00 92.00 97 PRO A C 1
ATOM 727 O O . PRO A 1 97 ? -0.331 12.021 6.943 1.00 92.00 97 PRO A O 1
ATOM 730 N N . THR A 1 98 ? -2.290 11.744 5.891 1.00 92.88 98 THR A N 1
ATOM 731 C CA . THR A 1 98 ? -3.077 11.410 7.095 1.00 92.88 98 THR A CA 1
ATOM 732 C C . THR A 1 98 ? -2.497 10.231 7.884 1.00 92.88 98 THR A C 1
ATOM 734 O O . THR A 1 98 ? -2.601 10.179 9.114 1.00 92.88 98 THR A O 1
ATOM 737 N N . PHE A 1 99 ? -1.860 9.289 7.187 1.00 95.69 99 PHE A N 1
ATOM 738 C CA . PHE A 1 99 ? -1.278 8.083 7.771 1.00 95.69 99 PHE A CA 1
ATOM 739 C C . PHE A 1 99 ? 0.246 8.144 7.873 1.00 95.69 99 PHE A C 1
ATOM 741 O O . PHE A 1 99 ? 0.853 7.152 8.269 1.00 95.69 99 PHE A O 1
ATOM 748 N N . ASN A 1 100 ? 0.873 9.280 7.538 1.00 96.88 100 ASN A N 1
ATOM 749 C CA . ASN A 1 100 ? 2.331 9.414 7.469 1.00 96.88 100 ASN A CA 1
ATOM 750 C C . ASN A 1 100 ? 2.976 8.323 6.584 1.00 96.88 100 ASN A C 1
ATOM 752 O O . ASN A 1 100 ? 4.030 7.779 6.913 1.00 96.88 100 ASN A O 1
ATOM 756 N N . SER A 1 101 ? 2.273 7.923 5.520 1.00 98.00 101 SER A N 1
ATOM 757 C CA . SER A 1 101 ? 2.557 6.696 4.771 1.00 98.00 101 SER A CA 1
ATOM 758 C C . SER A 1 101 ? 2.651 6.947 3.270 1.00 98.00 101 SER A C 1
ATOM 760 O O . SER A 1 101 ? 2.003 7.848 2.735 1.00 98.00 101 SER A O 1
ATOM 762 N N . VAL A 1 102 ? 3.435 6.116 2.589 1.00 98.25 102 VAL A N 1
ATOM 763 C CA . VAL A 1 102 ? 3.554 6.065 1.129 1.00 98.25 102 VAL A CA 1
ATOM 764 C C . VAL A 1 102 ? 3.429 4.618 0.681 1.00 98.25 102 VAL A C 1
ATOM 766 O O . VAL A 1 102 ? 4.033 3.732 1.285 1.00 98.25 102 VAL A O 1
ATOM 769 N N . PHE A 1 103 ? 2.675 4.387 -0.385 1.00 98.62 103 PHE A N 1
ATOM 770 C CA . PHE A 1 103 ? 2.695 3.137 -1.125 1.00 98.62 103 PHE A CA 1
ATOM 771 C C . PHE A 1 103 ? 3.530 3.299 -2.392 1.00 98.62 103 PHE A C 1
ATOM 773 O O . PHE A 1 103 ? 3.245 4.182 -3.202 1.00 98.62 103 PHE A O 1
ATOM 780 N N . ASP A 1 104 ? 4.528 2.434 -2.546 1.00 98.69 104 ASP A N 1
ATOM 781 C CA . ASP A 1 104 ? 5.508 2.422 -3.633 1.00 98.69 104 ASP A CA 1
ATOM 782 C C . ASP A 1 104 ? 6.321 3.724 -3.817 1.00 98.69 104 ASP A C 1
ATOM 784 O O . ASP A 1 104 ? 6.007 4.814 -3.336 1.00 98.69 104 ASP A O 1
ATOM 788 N N . MET A 1 105 ? 7.462 3.584 -4.480 1.00 97.88 105 MET A N 1
ATOM 789 C CA . MET A 1 105 ? 8.470 4.615 -4.705 1.00 97.88 105 MET A CA 1
ATOM 790 C C . MET A 1 105 ? 9.103 4.446 -6.094 1.00 97.88 105 MET A C 1
ATOM 792 O O . MET A 1 105 ? 10.323 4.376 -6.241 1.00 97.88 105 MET A O 1
ATOM 796 N N . GLY A 1 106 ? 8.277 4.391 -7.139 1.00 95.62 106 GLY A N 1
ATOM 797 C CA . GLY A 1 106 ? 8.734 4.527 -8.527 1.00 95.62 106 GLY A CA 1
ATOM 798 C C . GLY A 1 106 ? 9.282 5.915 -8.827 1.00 95.62 106 GLY A C 1
ATOM 799 O O . GLY A 1 106 ? 10.306 6.071 -9.488 1.00 95.62 106 GLY A O 1
ATOM 800 N N . ARG A 1 107 ? 8.640 6.927 -8.236 1.00 91.31 107 ARG A N 1
ATOM 801 C CA . ARG A 1 107 ? 9.038 8.337 -8.257 1.00 91.31 107 ARG A CA 1
ATOM 802 C C . ARG A 1 107 ? 9.257 8.823 -6.831 1.00 91.31 107 ARG A C 1
ATOM 804 O O . ARG A 1 107 ? 8.503 8.443 -5.946 1.00 91.31 107 ARG A O 1
ATOM 811 N N . CYS A 1 108 ? 10.211 9.730 -6.624 1.00 93.25 108 CYS A N 1
ATOM 812 C CA . CYS A 1 108 ? 10.421 10.405 -5.339 1.00 93.25 108 CYS A CA 1
ATOM 813 C C . CYS A 1 108 ? 9.929 11.868 -5.378 1.00 93.25 108 CYS A C 1
ATOM 815 O O . CYS A 1 108 ? 10.723 12.787 -5.603 1.00 93.25 108 CYS A O 1
ATOM 817 N N . PRO A 1 109 ? 8.619 12.137 -5.210 1.00 89.56 109 PRO A N 1
ATOM 818 C CA . PRO A 1 109 ? 8.131 13.501 -5.053 1.00 89.56 109 PRO A CA 1
ATOM 819 C C . PRO A 1 109 ? 8.473 14.054 -3.662 1.00 89.56 109 PRO A C 1
ATOM 821 O O . PRO A 1 109 ? 8.516 13.325 -2.671 1.00 89.56 109 PRO A O 1
ATOM 824 N N . SER A 1 110 ? 8.630 15.377 -3.553 1.00 88.25 110 SER A N 1
ATOM 825 C CA . SER A 1 110 ? 8.997 16.050 -2.293 1.00 88.25 110 SER A CA 1
ATOM 826 C C . SER A 1 110 ? 8.048 15.744 -1.127 1.00 88.25 110 SER A C 1
ATOM 828 O O . SER A 1 110 ? 8.473 15.696 0.026 1.00 88.25 110 SER A O 1
ATOM 830 N N . ARG A 1 111 ? 6.763 15.497 -1.407 1.00 88.00 111 ARG A N 1
ATOM 831 C CA . ARG A 1 111 ? 5.759 15.112 -0.404 1.00 88.00 111 ARG A CA 1
ATOM 832 C C . ARG A 1 111 ? 5.986 13.713 0.165 1.00 88.00 111 ARG A C 1
ATOM 834 O O . ARG A 1 111 ? 5.799 13.529 1.367 1.00 88.00 111 ARG A O 1
ATOM 841 N N . ALA A 1 112 ? 6.441 12.769 -0.660 1.00 93.69 112 ALA A N 1
ATOM 842 C CA . ALA A 1 112 ? 6.763 11.415 -0.222 1.00 93.69 112 ALA A CA 1
ATOM 843 C C . ALA A 1 112 ? 7.972 11.409 0.721 1.00 93.69 112 ALA A C 1
ATOM 845 O O . ALA A 1 112 ? 7.942 10.728 1.739 1.00 93.69 112 ALA A O 1
ATOM 846 N N . VAL A 1 113 ? 8.984 12.249 0.451 1.00 96.69 113 VAL A N 1
ATOM 847 C CA . VAL A 1 113 ? 10.193 12.403 1.290 1.00 96.69 113 VAL A CA 1
ATOM 848 C C . VAL A 1 113 ? 9.860 12.673 2.757 1.00 96.69 113 VAL A C 1
ATOM 850 O O . VAL A 1 113 ? 10.597 12.226 3.626 1.00 96.69 113 VAL A O 1
ATOM 853 N N . HIS A 1 114 ? 8.754 13.361 3.045 1.00 96.19 114 HIS A N 1
ATOM 854 C CA . HIS A 1 114 ? 8.356 13.731 4.406 1.00 96.19 114 HIS A CA 1
ATOM 855 C C . HIS A 1 114 ? 7.531 12.663 5.133 1.00 96.19 114 HIS A C 1
ATOM 857 O O . HIS A 1 114 ? 7.225 12.851 6.306 1.00 96.19 114 HIS A O 1
ATOM 863 N N . GLN A 1 115 ? 7.180 11.560 4.471 1.00 97.38 115 GLN A N 1
ATOM 864 C CA . GLN A 1 115 ? 6.465 10.455 5.102 1.00 97.38 115 GLN A CA 1
ATOM 865 C C . GLN A 1 115 ? 7.452 9.449 5.688 1.00 97.38 115 GLN A C 1
ATOM 867 O O . GLN A 1 115 ? 8.467 9.145 5.059 1.00 97.38 115 GLN A O 1
ATOM 872 N N . ASP A 1 116 ? 7.167 8.934 6.879 1.00 98.31 116 ASP A N 1
ATOM 873 C CA . ASP A 1 116 ? 8.082 8.045 7.604 1.00 98.31 116 ASP A CA 1
ATOM 874 C C . ASP A 1 116 ? 7.930 6.565 7.253 1.00 98.31 116 ASP A C 1
ATOM 876 O O . ASP A 1 116 ? 8.874 5.805 7.460 1.00 98.31 116 ASP A O 1
ATOM 880 N N . PHE A 1 117 ? 6.760 6.157 6.757 1.00 98.75 117 PHE A N 1
ATOM 881 C CA . PHE A 1 117 ? 6.443 4.758 6.483 1.00 98.75 117 PHE A CA 1
ATOM 882 C C . PHE A 1 117 ? 6.264 4.543 4.981 1.00 98.75 117 PHE A C 1
ATOM 884 O O . PHE A 1 117 ? 5.361 5.113 4.372 1.00 98.75 117 PHE A O 1
ATOM 891 N N . LEU A 1 118 ? 7.114 3.717 4.378 1.00 98.81 118 LEU A N 1
ATOM 892 C CA . LEU A 1 118 ? 7.043 3.368 2.960 1.00 98.81 118 LEU A CA 1
ATOM 893 C C . LEU A 1 118 ? 6.735 1.883 2.812 1.00 98.81 118 LEU A C 1
ATOM 895 O O . LEU A 1 118 ? 7.470 1.046 3.320 1.00 98.81 118 LEU A O 1
ATOM 899 N N . PHE A 1 119 ? 5.678 1.555 2.086 1.00 98.88 119 PHE A N 1
ATOM 900 C CA . PHE A 1 119 ? 5.236 0.190 1.838 1.00 98.88 119 PHE A CA 1
ATOM 901 C C . PHE A 1 119 ? 5.441 -0.147 0.363 1.00 98.88 119 PHE A C 1
ATOM 903 O O . PHE A 1 119 ? 4.764 0.414 -0.497 1.00 98.88 119 PHE A O 1
ATOM 910 N N . ILE A 1 120 ? 6.374 -1.052 0.076 1.00 98.88 120 ILE A N 1
ATOM 911 C CA . ILE A 1 120 ? 6.666 -1.523 -1.280 1.00 98.88 120 ILE A CA 1
ATOM 912 C C . ILE A 1 120 ? 5.826 -2.760 -1.576 1.00 98.88 120 ILE A C 1
ATOM 914 O O . ILE A 1 120 ? 5.848 -3.722 -0.807 1.00 98.88 120 ILE A O 1
ATOM 918 N N . THR A 1 121 ? 5.087 -2.748 -2.679 1.00 98.75 121 THR A N 1
ATOM 919 C CA . THR A 1 121 ? 4.216 -3.853 -3.098 1.00 98.75 121 THR A CA 1
ATOM 920 C C . THR A 1 121 ? 4.995 -4.974 -3.772 1.00 98.75 121 THR A C 1
ATOM 922 O O . THR A 1 121 ? 4.779 -6.146 -3.461 1.00 98.75 121 THR A O 1
ATOM 925 N N . HIS A 1 122 ? 5.925 -4.622 -4.662 1.00 98.69 122 HIS A N 1
ATOM 926 C CA . HIS A 1 122 ? 6.766 -5.555 -5.408 1.00 98.69 122 HIS A CA 1
ATOM 927 C C . HIS A 1 122 ? 8.029 -4.864 -5.961 1.00 98.69 122 HIS A C 1
ATOM 929 O O . HIS A 1 122 ? 8.250 -3.673 -5.752 1.00 98.69 122 HIS A O 1
ATOM 935 N N . ALA A 1 123 ? 8.900 -5.630 -6.624 1.00 98.19 123 ALA A N 1
ATOM 936 C CA . ALA A 1 123 ? 10.251 -5.196 -6.994 1.00 98.19 123 ALA A CA 1
ATOM 937 C C . ALA A 1 123 ? 10.416 -4.650 -8.426 1.00 98.19 123 ALA A C 1
ATOM 939 O O . ALA A 1 123 ? 11.555 -4.491 -8.871 1.00 98.19 123 ALA A O 1
ATOM 940 N N . HIS A 1 124 ? 9.339 -4.364 -9.164 1.00 98.31 124 HIS A N 1
ATOM 941 C CA . HIS A 1 124 ? 9.494 -3.682 -10.452 1.00 98.31 124 HIS A CA 1
ATOM 942 C C . HIS A 1 124 ? 10.023 -2.253 -10.266 1.00 98.31 124 HIS A C 1
ATOM 944 O O . HIS A 1 124 ? 9.804 -1.602 -9.240 1.00 98.31 124 HIS A O 1
ATOM 950 N N . LEU A 1 125 ? 10.788 -1.772 -11.250 1.00 97.50 125 LEU A N 1
ATOM 951 C CA . LEU A 1 125 ? 11.521 -0.505 -11.145 1.00 97.50 125 LEU A CA 1
ATOM 952 C C . LEU A 1 125 ? 10.596 0.704 -11.018 1.00 97.50 125 LEU A C 1
ATOM 954 O O . LEU A 1 125 ? 10.910 1.641 -10.292 1.00 97.50 125 LEU A O 1
ATOM 958 N N . ASP A 1 126 ? 9.444 0.667 -11.662 1.00 96.44 126 ASP A N 1
ATOM 959 C CA . ASP A 1 126 ? 8.396 1.668 -11.536 1.00 96.44 126 ASP A CA 1
ATOM 960 C C . ASP A 1 126 ? 7.683 1.642 -10.175 1.00 96.44 126 ASP A C 1
ATOM 962 O O . ASP A 1 126 ? 6.895 2.539 -9.901 1.00 96.44 126 ASP A O 1
ATOM 966 N N . HIS A 1 127 ? 8.014 0.712 -9.273 1.00 98.38 127 HIS A N 1
ATOM 967 C CA . HIS A 1 127 ? 7.481 0.655 -7.904 1.00 98.38 127 HIS A CA 1
ATOM 968 C C . HIS A 1 127 ? 8.547 0.826 -6.820 1.00 98.38 127 HIS A C 1
ATOM 970 O O . HIS A 1 127 ? 8.232 1.292 -5.730 1.00 98.38 127 HIS A O 1
ATOM 976 N N . ILE A 1 128 ? 9.816 0.502 -7.083 1.00 98.31 128 ILE A N 1
ATOM 977 C CA . ILE A 1 128 ? 10.893 0.609 -6.078 1.00 98.31 128 ILE A CA 1
ATOM 978 C C . ILE A 1 128 ? 12.079 1.471 -6.529 1.00 98.31 128 ILE A C 1
ATOM 980 O O . ILE A 1 128 ? 12.921 1.843 -5.713 1.00 98.31 128 ILE A O 1
ATOM 984 N N . GLY A 1 129 ? 12.179 1.807 -7.815 1.00 97.25 129 GLY A N 1
ATOM 985 C CA . GLY A 1 129 ? 13.396 2.345 -8.429 1.00 97.25 129 GLY A CA 1
ATOM 986 C C . GLY A 1 129 ? 13.896 3.660 -7.829 1.00 97.25 129 GLY A C 1
ATOM 987 O O . GLY A 1 129 ? 15.102 3.902 -7.810 1.00 97.25 129 GLY A O 1
ATOM 988 N N . SER A 1 130 ? 13.010 4.489 -7.269 1.00 97.25 130 SER A N 1
ATOM 989 C CA . SER A 1 130 ? 13.387 5.739 -6.598 1.00 97.25 130 SER A CA 1
ATOM 990 C C . SER A 1 130 ? 13.701 5.578 -5.103 1.00 97.25 130 SER A C 1
ATOM 992 O O . SER A 1 130 ? 13.954 6.581 -4.431 1.00 97.25 130 SER A O 1
ATOM 994 N N . LEU A 1 131 ? 13.737 4.356 -4.558 1.00 98.00 131 LEU A N 1
ATOM 995 C CA . LEU A 1 131 ? 14.047 4.104 -3.145 1.00 98.00 131 LEU A CA 1
ATOM 996 C C . LEU A 1 131 ? 15.401 4.705 -2.705 1.00 98.00 131 LEU A C 1
ATOM 998 O O . LEU A 1 131 ? 15.409 5.430 -1.706 1.00 98.00 131 LEU A O 1
ATOM 1002 N N . PRO A 1 132 ? 16.529 4.519 -3.427 1.00 96.94 132 PRO A N 1
ATOM 1003 C CA . PRO A 1 132 ? 17.794 5.149 -3.038 1.00 96.94 132 PRO A CA 1
ATOM 1004 C C . PRO A 1 132 ? 17.714 6.680 -3.025 1.00 96.94 132 PRO A C 1
ATOM 1006 O O . PRO A 1 132 ? 18.240 7.324 -2.119 1.00 96.94 132 PRO A O 1
ATOM 1009 N N . MET A 1 133 ? 17.006 7.270 -3.996 1.00 96.31 133 MET A N 1
ATOM 1010 C CA . MET A 1 133 ? 16.804 8.720 -4.073 1.00 96.31 133 MET A CA 1
ATOM 1011 C C . MET A 1 133 ? 15.981 9.238 -2.889 1.00 96.31 133 MET A C 1
ATOM 1013 O O . MET A 1 133 ? 16.312 10.273 -2.311 1.00 96.31 133 MET A O 1
ATOM 1017 N N . TYR A 1 134 ? 14.930 8.518 -2.498 1.00 98.06 134 TYR A N 1
ATOM 1018 C CA . TYR A 1 134 ? 14.126 8.826 -1.317 1.00 98.06 134 TYR A CA 1
ATOM 1019 C C . TYR A 1 134 ? 14.971 8.843 -0.036 1.00 98.06 134 TYR A C 1
ATOM 1021 O O . TYR A 1 134 ? 14.945 9.836 0.695 1.00 98.06 134 TYR A O 1
ATOM 1029 N N . LEU A 1 135 ? 15.784 7.808 0.195 1.00 98.19 135 LEU A N 1
ATOM 1030 C CA . LEU A 1 135 ? 16.657 7.724 1.372 1.00 98.19 135 LEU A CA 1
ATOM 1031 C C . LEU A 1 135 ? 17.730 8.823 1.375 1.00 98.19 135 LEU A C 1
ATOM 1033 O O . LEU A 1 135 ? 17.898 9.517 2.379 1.00 98.19 135 LEU A O 1
ATOM 1037 N N . ALA A 1 136 ? 18.401 9.041 0.240 1.00 96.56 136 ALA A N 1
ATOM 1038 C CA . ALA A 1 136 ? 19.416 10.083 0.102 1.00 96.56 136 ALA A CA 1
ATOM 1039 C C . ALA A 1 136 ? 18.833 11.486 0.347 1.00 96.56 136 ALA A C 1
ATOM 1041 O O . ALA A 1 136 ? 19.440 12.303 1.039 1.00 96.56 136 ALA A O 1
ATOM 1042 N N . THR A 1 137 ? 17.629 11.759 -0.168 1.00 96.50 137 THR A N 1
ATOM 1043 C CA . THR A 1 137 ? 16.957 13.056 0.018 1.00 96.50 137 THR A CA 1
ATOM 1044 C C . THR A 1 137 ? 16.550 13.273 1.476 1.00 96.50 137 THR A C 1
ATOM 1046 O O . THR A 1 137 ? 16.705 14.377 1.996 1.00 96.50 137 THR A O 1
ATOM 1049 N N . ARG A 1 138 ? 16.089 12.229 2.179 1.00 97.81 138 ARG A N 1
ATOM 1050 C CA . ARG A 1 138 ? 15.819 12.318 3.625 1.00 97.81 138 ARG A CA 1
ATOM 1051 C C . ARG A 1 138 ? 17.084 12.624 4.425 1.00 97.81 138 ARG A C 1
ATOM 1053 O O . ARG A 1 138 ? 17.030 13.474 5.310 1.00 97.81 138 ARG A O 1
ATOM 1060 N N . GLY A 1 139 ? 18.207 11.992 4.077 1.00 96.50 139 GLY A N 1
ATOM 1061 C CA . GLY A 1 139 ? 19.516 12.288 4.664 1.00 96.50 139 GLY A CA 1
ATOM 1062 C C . GLY A 1 139 ? 19.953 13.734 4.420 1.00 96.50 139 GLY A C 1
ATOM 1063 O O . GLY A 1 139 ? 20.350 14.420 5.358 1.00 96.50 139 GLY A O 1
ATOM 1064 N N . LEU A 1 140 ? 19.788 14.236 3.191 1.00 95.81 140 LEU A N 1
ATOM 1065 C CA . LEU A 1 140 ? 20.070 15.632 2.835 1.00 95.81 140 LEU A CA 1
ATOM 1066 C C . LEU A 1 140 ? 19.254 16.632 3.671 1.00 95.81 140 LEU A C 1
ATOM 1068 O O . LEU A 1 140 ? 19.741 17.712 3.996 1.00 95.81 140 LEU A O 1
ATOM 1072 N N . TYR A 1 141 ? 18.015 16.282 4.014 1.00 96.81 141 TYR A N 1
ATOM 1073 C CA . TYR A 1 141 ? 17.125 17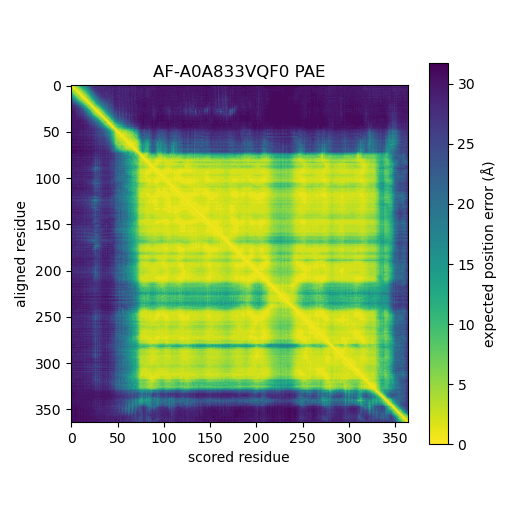.109 4.833 1.00 96.81 141 TYR A CA 1
ATOM 1074 C C . TYR A 1 141 ? 17.259 16.850 6.338 1.00 96.81 141 TYR A C 1
ATOM 1076 O O . TYR A 1 141 ? 16.488 17.410 7.118 1.00 96.81 141 TYR A O 1
ATOM 1084 N N . SER A 1 142 ? 18.218 16.019 6.760 1.00 96.81 142 SER A N 1
ATOM 1085 C CA . SER A 1 142 ? 18.414 15.624 8.161 1.00 96.81 142 SER A CA 1
ATOM 1086 C C . SER A 1 142 ? 17.139 15.070 8.813 1.00 96.81 142 SER A C 1
ATOM 1088 O O . SER A 1 142 ? 16.896 15.267 10.005 1.00 96.81 142 SER A O 1
ATOM 1090 N N . LEU A 1 143 ? 16.296 14.394 8.027 1.00 97.25 143 LEU A N 1
ATOM 1091 C CA . LEU A 1 143 ? 15.111 13.708 8.532 1.00 97.25 143 LEU A CA 1
ATOM 1092 C C . LEU A 1 143 ? 15.525 12.382 9.173 1.00 97.25 143 LEU A C 1
ATOM 1094 O O . LEU A 1 143 ? 16.520 11.769 8.784 1.00 97.25 143 LEU A O 1
ATOM 1098 N N . LYS A 1 144 ? 14.740 11.906 10.145 1.00 96.50 144 LYS A N 1
ATOM 1099 C CA . LYS A 1 144 ? 14.982 10.585 10.740 1.00 96.50 144 LYS A CA 1
ATOM 1100 C C . LYS A 1 144 ? 14.932 9.485 9.660 1.00 96.50 144 LYS A C 1
ATOM 1102 O O . LYS A 1 144 ? 14.181 9.635 8.687 1.00 96.50 144 LYS A O 1
ATOM 1107 N N . PRO A 1 145 ? 15.657 8.367 9.830 1.00 97.88 145 PRO A N 1
ATOM 1108 C CA . PRO A 1 145 ? 15.524 7.218 8.940 1.00 97.88 145 PRO A CA 1
ATOM 1109 C C . PRO A 1 145 ? 14.056 6.771 8.836 1.00 97.88 145 PRO A C 1
ATOM 1111 O O . PRO A 1 145 ? 13.363 6.746 9.859 1.00 97.88 145 PRO A O 1
ATOM 1114 N N . PRO A 1 146 ? 13.548 6.488 7.627 1.00 98.50 146 PRO A N 1
ATOM 1115 C CA . PRO A 1 146 ? 12.205 5.953 7.458 1.00 98.50 146 PRO A CA 1
ATOM 1116 C C . PRO A 1 146 ? 12.178 4.452 7.763 1.00 98.50 146 PRO A C 1
ATOM 1118 O O . PRO A 1 146 ? 13.211 3.778 7.696 1.00 98.50 146 PRO A O 1
ATOM 1121 N N . THR A 1 147 ? 10.983 3.927 8.016 1.00 98.81 147 THR A N 1
ATOM 1122 C CA . THR A 1 147 ? 10.733 2.484 8.011 1.00 98.81 147 THR A CA 1
ATOM 1123 C C . THR A 1 147 ? 10.199 2.086 6.641 1.00 98.81 147 THR A C 1
ATOM 1125 O O . THR A 1 147 ? 9.190 2.621 6.174 1.00 98.81 147 THR A O 1
ATOM 1128 N N . VAL A 1 148 ? 10.885 1.153 5.985 1.00 98.88 148 VAL A N 1
ATOM 1129 C CA . VAL A 1 148 ? 10.529 0.653 4.655 1.00 98.88 148 VAL A CA 1
ATOM 1130 C C . VAL A 1 148 ? 10.101 -0.803 4.779 1.00 98.88 148 VAL A C 1
ATOM 1132 O O . VAL A 1 148 ? 10.872 -1.647 5.233 1.00 98.88 148 VAL A O 1
ATOM 1135 N N . PHE A 1 149 ? 8.875 -1.098 4.364 1.00 98.88 149 PHE A N 1
ATOM 1136 C CA . PHE A 1 149 ? 8.303 -2.436 4.345 1.00 98.88 149 PHE A CA 1
ATOM 1137 C C . PHE A 1 149 ? 8.415 -3.034 2.953 1.00 98.88 149 PHE A C 1
ATOM 1139 O O . PHE A 1 149 ? 8.054 -2.395 1.964 1.00 98.88 149 PHE A O 1
ATOM 1146 N N . VAL A 1 150 ? 8.889 -4.271 2.888 1.00 98.81 150 VAL A N 1
ATOM 1147 C CA . VAL A 1 150 ? 9.041 -5.027 1.644 1.00 98.81 150 VAL A CA 1
ATOM 1148 C C . VAL A 1 150 ? 8.514 -6.454 1.816 1.00 98.81 150 VAL A C 1
ATOM 1150 O O . VAL A 1 150 ? 8.557 -6.986 2.933 1.00 98.81 150 VAL A O 1
ATOM 1153 N N . PRO A 1 151 ? 8.082 -7.120 0.728 1.00 98.56 151 PRO A N 1
ATOM 1154 C CA . PRO A 1 151 ? 7.855 -8.557 0.742 1.00 98.56 151 PRO A CA 1
ATOM 1155 C C . PRO A 1 151 ? 9.105 -9.295 1.251 1.00 98.56 151 PRO A C 1
ATOM 1157 O O . PRO A 1 151 ? 10.222 -8.976 0.820 1.00 98.56 151 PRO A O 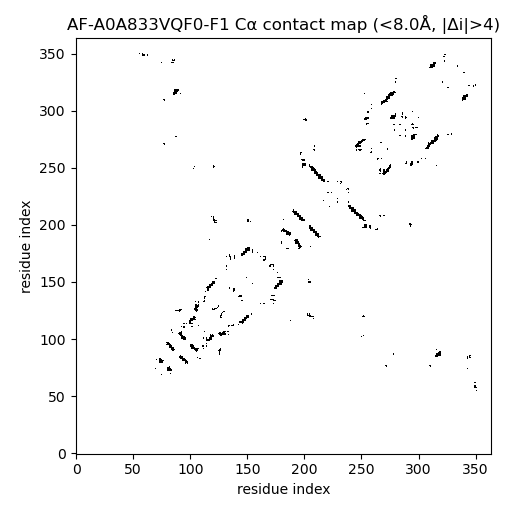1
ATOM 1160 N N . PRO A 1 152 ? 8.970 -10.309 2.126 1.00 98.44 152 PRO A N 1
ATOM 1161 C CA . PRO A 1 152 ? 10.126 -11.001 2.696 1.00 98.44 152 PRO A CA 1
ATOM 1162 C C . PRO A 1 152 ? 11.094 -11.559 1.651 1.00 98.44 152 PRO A C 1
ATOM 1164 O O . PRO A 1 152 ? 12.307 -11.553 1.860 1.00 98.44 152 PRO A O 1
ATOM 1167 N N . CYS A 1 153 ? 10.569 -12.001 0.505 1.00 97.88 153 CYS A N 1
ATOM 1168 C CA . CYS A 1 153 ? 11.362 -12.581 -0.572 1.00 97.88 153 CYS A CA 1
ATOM 1169 C C . CYS A 1 153 ? 12.345 -11.598 -1.221 1.00 97.88 153 CYS A C 1
ATOM 1171 O O . CYS A 1 153 ? 13.339 -12.059 -1.771 1.00 97.88 153 CYS A O 1
ATOM 1173 N N . ILE A 1 154 ? 12.110 -10.281 -1.140 1.00 98.12 154 ILE A N 1
ATOM 1174 C CA . ILE A 1 154 ? 12.983 -9.272 -1.764 1.00 98.12 154 ILE A CA 1
ATOM 1175 C C . ILE A 1 154 ? 13.881 -8.542 -0.763 1.00 98.12 154 ILE A C 1
ATOM 1177 O O . ILE A 1 154 ? 14.787 -7.824 -1.179 1.00 98.12 154 ILE A O 1
ATOM 1181 N N . LYS A 1 155 ? 13.682 -8.724 0.553 1.00 98.50 155 LYS A N 1
ATOM 1182 C CA . LYS A 1 155 ? 14.418 -7.976 1.590 1.00 98.50 155 LYS A CA 1
ATOM 1183 C C . LYS A 1 155 ? 15.931 -8.002 1.371 1.00 98.50 155 LYS A C 1
ATOM 1185 O O . LYS A 1 155 ? 16.566 -6.955 1.344 1.00 98.50 155 LYS A O 1
ATOM 1190 N N . LYS A 1 156 ? 16.494 -9.191 1.150 1.00 98.50 156 LYS A N 1
ATOM 1191 C CA . LYS A 1 156 ? 17.944 -9.372 1.002 1.00 98.50 156 LYS A CA 1
ATOM 1192 C C . LYS A 1 156 ? 18.502 -8.756 -0.284 1.00 98.50 156 LYS A C 1
ATOM 1194 O O . LYS A 1 156 ? 19.683 -8.432 -0.344 1.00 98.50 156 LYS A O 1
ATOM 1199 N N . ASP A 1 157 ? 17.681 -8.638 -1.323 1.00 98.00 157 ASP A N 1
ATOM 1200 C CA . ASP A 1 157 ? 18.076 -8.001 -2.579 1.00 98.00 157 ASP A CA 1
ATOM 1201 C C . ASP A 1 157 ? 18.017 -6.475 -2.452 1.00 98.00 157 ASP A C 1
ATOM 1203 O O . ASP A 1 157 ? 18.915 -5.786 -2.932 1.00 98.00 157 ASP A O 1
ATOM 1207 N N . VAL A 1 158 ? 17.027 -5.954 -1.718 1.00 98.06 158 VAL A N 1
ATOM 1208 C CA . VAL A 1 158 ? 16.937 -4.529 -1.369 1.00 98.06 158 VAL A CA 1
ATOM 1209 C C . VAL A 1 158 ? 18.102 -4.103 -0.472 1.00 98.06 158 VAL A C 1
ATOM 1211 O O . VAL A 1 158 ? 18.697 -3.064 -0.730 1.00 98.06 158 VAL A O 1
ATOM 1214 N N . GLU A 1 159 ? 18.497 -4.911 0.518 1.00 98.00 159 GLU A N 1
ATOM 1215 C CA . GLU A 1 159 ? 19.698 -4.648 1.335 1.00 98.00 159 GLU A CA 1
ATOM 1216 C C . GLU A 1 159 ? 20.939 -4.468 0.449 1.00 98.00 159 GLU A C 1
ATOM 1218 O O . GLU A 1 159 ? 21.615 -3.446 0.535 1.00 98.00 159 GLU A O 1
ATOM 1223 N N . ARG A 1 160 ? 21.177 -5.391 -0.494 1.00 96.69 160 ARG A N 1
ATOM 1224 C CA . ARG A 1 160 ? 22.305 -5.283 -1.434 1.00 96.69 160 ARG A CA 1
ATOM 1225 C C . ARG A 1 160 ? 22.205 -4.054 -2.336 1.00 96.69 160 ARG A C 1
ATOM 1227 O O . ARG A 1 160 ? 23.213 -3.397 -2.575 1.00 96.69 160 ARG A O 1
ATOM 1234 N N . LEU A 1 161 ? 21.012 -3.725 -2.838 1.00 94.19 161 LEU A N 1
ATOM 1235 C CA . LEU A 1 161 ? 20.797 -2.515 -3.640 1.00 94.19 161 LEU A CA 1
ATOM 1236 C C . LEU A 1 161 ? 21.204 -1.253 -2.862 1.00 94.19 161 LEU A C 1
ATOM 1238 O O . LEU A 1 161 ? 21.842 -0.355 -3.415 1.00 94.19 161 LEU A O 1
ATOM 1242 N N . LEU A 1 162 ? 20.856 -1.201 -1.575 1.00 96.06 162 LEU A N 1
ATOM 1243 C CA . LEU A 1 162 ? 21.169 -0.080 -0.695 1.00 96.06 162 LEU A CA 1
ATOM 1244 C C . LEU A 1 162 ? 22.628 -0.055 -0.234 1.00 96.06 162 LEU A C 1
ATOM 1246 O O . LEU A 1 162 ? 23.112 1.020 0.096 1.00 96.06 162 LEU A O 1
ATOM 1250 N N . GLU A 1 163 ? 23.342 -1.181 -0.258 1.00 95.19 163 GLU A N 1
ATOM 1251 C CA . GLU A 1 163 ? 24.789 -1.245 -0.009 1.00 95.19 163 GLU A CA 1
ATOM 1252 C C . GLU A 1 163 ? 25.607 -0.734 -1.203 1.00 95.19 163 GLU A C 1
ATOM 1254 O O . GLU A 1 163 ? 26.628 -0.070 -1.018 1.00 95.19 163 GLU A O 1
ATOM 1259 N N . VAL A 1 164 ? 25.161 -0.994 -2.437 1.00 94.44 164 VAL A N 1
ATOM 1260 C CA . VAL A 1 164 ? 25.884 -0.585 -3.655 1.00 94.44 164 VAL A CA 1
ATOM 1261 C C . VAL A 1 164 ? 25.986 0.937 -3.760 1.00 94.44 164 VAL A C 1
ATOM 1263 O O . VAL A 1 164 ? 27.062 1.465 -4.043 1.00 94.44 164 VAL A O 1
ATOM 1266 N N . HIS A 1 165 ? 24.902 1.667 -3.501 1.00 91.94 165 HIS A N 1
ATOM 1267 C CA . HIS A 1 165 ? 24.887 3.120 -3.684 1.00 91.94 165 HIS A CA 1
ATOM 1268 C C . HIS A 1 165 ? 25.924 3.874 -2.828 1.00 91.94 165 HIS A C 1
ATOM 1270 O O . HIS A 1 165 ? 26.695 4.635 -3.417 1.00 91.94 165 HIS A O 1
ATOM 1276 N N . PRO A 1 166 ? 26.018 3.658 -1.501 1.00 92.50 166 PRO A N 1
ATOM 1277 C CA . PRO A 1 166 ? 27.046 4.263 -0.658 1.00 92.50 166 PRO A CA 1
ATOM 1278 C C . PRO A 1 166 ? 28.473 4.014 -1.153 1.00 92.50 166 PRO A C 1
ATOM 1280 O O . PRO A 1 166 ? 29.295 4.924 -1.087 1.00 92.50 166 PRO A O 1
ATOM 1283 N N . THR A 1 167 ? 28.770 2.834 -1.717 1.00 93.19 167 THR A N 1
ATOM 1284 C CA . THR A 1 167 ? 30.111 2.543 -2.268 1.00 93.19 167 THR A CA 1
ATOM 1285 C C . THR A 1 167 ? 30.452 3.378 -3.504 1.00 93.19 167 THR A C 1
ATOM 1287 O O . THR A 1 167 ? 31.625 3.637 -3.766 1.00 93.19 167 THR A O 1
ATOM 1290 N N . MET A 1 168 ? 29.441 3.827 -4.253 1.00 94.25 168 MET A N 1
ATOM 1291 C CA . MET A 1 168 ? 29.605 4.656 -5.449 1.00 94.25 168 MET A CA 1
ATOM 1292 C C . MET A 1 168 ? 29.559 6.156 -5.150 1.00 94.25 168 MET A C 1
ATOM 1294 O O . MET A 1 168 ? 30.299 6.927 -5.756 1.00 94.25 168 MET A O 1
ATOM 1298 N N . SER A 1 169 ? 28.647 6.585 -4.274 1.00 91.56 169 SER A N 1
ATOM 1299 C CA . SER A 1 169 ? 28.346 8.003 -4.034 1.00 91.56 169 SER A CA 1
ATOM 1300 C C . SER A 1 169 ? 28.983 8.566 -2.767 1.00 91.56 169 SER A C 1
ATOM 1302 O O . SER A 1 169 ? 29.005 9.784 -2.604 1.00 91.56 169 SER A O 1
ATOM 1304 N N . ASN A 1 170 ? 29.479 7.705 -1.871 1.00 91.19 170 ASN A N 1
ATOM 1305 C CA . ASN A 1 170 ? 29.936 8.071 -0.531 1.00 91.19 170 ASN A CA 1
ATOM 1306 C C . ASN A 1 170 ? 28.847 8.786 0.305 1.00 91.19 170 ASN A C 1
ATOM 1308 O O . ASN A 1 170 ? 29.147 9.655 1.123 1.00 91.19 170 ASN A O 1
ATOM 1312 N N . VAL A 1 171 ? 27.575 8.436 0.069 1.00 91.25 171 VAL A N 1
ATOM 1313 C CA . VAL A 1 171 ? 26.404 8.914 0.821 1.00 91.25 171 VAL A CA 1
ATOM 1314 C C . VAL A 1 171 ? 25.760 7.733 1.538 1.00 91.25 171 VAL A C 1
ATOM 1316 O O . VAL A 1 171 ? 25.365 6.761 0.897 1.00 91.25 171 VAL A O 1
ATOM 1319 N N . GLU A 1 172 ? 25.627 7.826 2.860 1.00 92.88 172 GLU A N 1
ATOM 1320 C CA . GLU A 1 172 ? 24.933 6.817 3.661 1.00 92.88 172 GLU A CA 1
ATOM 1321 C C . GLU A 1 172 ? 23.423 6.819 3.382 1.00 92.88 172 GLU A C 1
ATOM 1323 O O . GLU A 1 172 ? 22.780 7.871 3.351 1.00 92.88 172 GLU A O 1
ATOM 1328 N N . LEU A 1 173 ? 22.844 5.628 3.221 1.00 96.69 173 LEU A N 1
ATOM 1329 C CA . LEU A 1 173 ? 21.407 5.429 3.034 1.00 96.69 173 LEU A CA 1
ATOM 1330 C C . LEU A 1 173 ? 20.814 4.773 4.284 1.00 96.69 173 LEU A C 1
ATOM 1332 O O . LEU A 1 173 ? 20.700 3.554 4.373 1.00 96.69 173 LEU A O 1
ATOM 1336 N N . ASN A 1 174 ? 20.457 5.596 5.268 1.00 96.81 174 ASN A N 1
ATOM 1337 C CA . ASN A 1 174 ? 19.923 5.121 6.544 1.00 96.81 174 ASN A CA 1
ATOM 1338 C C . ASN A 1 174 ? 18.441 4.729 6.424 1.00 96.81 174 ASN A C 1
ATOM 1340 O O . ASN A 1 174 ? 17.611 5.550 6.029 1.00 96.81 174 ASN A O 1
ATOM 1344 N N . VAL A 1 175 ? 18.105 3.494 6.806 1.00 98.44 175 VAL A N 1
ATOM 1345 C CA . VAL A 1 175 ? 16.749 2.929 6.715 1.00 98.44 175 VAL A CA 1
ATOM 1346 C C . VAL A 1 175 ? 16.511 1.86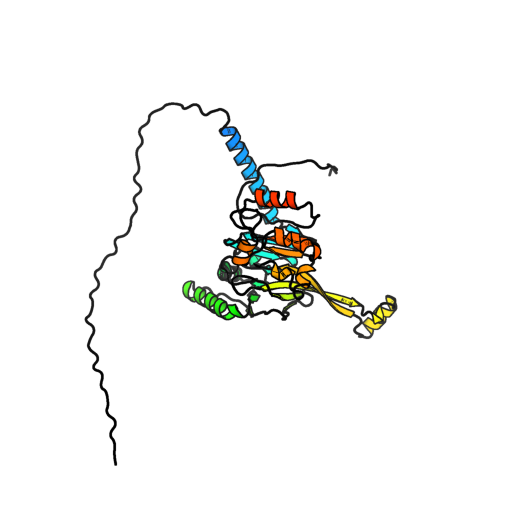7 7.791 1.00 98.44 175 VAL A C 1
ATOM 1348 O O . VAL A 1 175 ? 17.425 1.123 8.141 1.00 98.44 175 VAL A O 1
ATOM 1351 N N . ASP A 1 176 ? 15.277 1.766 8.282 1.00 98.44 176 ASP A N 1
ATOM 1352 C CA . ASP A 1 176 ? 14.784 0.587 9.000 1.00 98.44 176 ASP A CA 1
ATOM 1353 C C . ASP A 1 176 ? 14.018 -0.316 8.017 1.00 98.44 176 ASP A C 1
ATOM 1355 O O . ASP A 1 176 ? 12.877 -0.030 7.652 1.00 98.44 176 ASP A O 1
ATOM 1359 N N . LEU A 1 177 ? 14.675 -1.364 7.505 1.00 98.69 177 LEU A N 1
ATOM 1360 C CA . LEU A 1 177 ? 14.110 -2.241 6.475 1.00 98.69 177 LEU A CA 1
ATOM 1361 C C . LEU A 1 177 ? 13.428 -3.474 7.090 1.00 98.69 177 LEU A C 1
ATOM 1363 O O . LEU A 1 177 ? 14.069 -4.423 7.567 1.00 98.69 177 LEU A O 1
ATOM 1367 N N . VAL A 1 178 ? 12.103 -3.498 6.997 1.00 98.75 178 VAL A N 1
ATOM 1368 C CA . VAL A 1 178 ? 11.239 -4.514 7.598 1.00 98.75 178 VAL A CA 1
ATOM 1369 C C . VAL A 1 178 ? 10.683 -5.434 6.511 1.00 98.75 178 VAL A C 1
ATOM 1371 O O . VAL A 1 178 ? 10.048 -4.991 5.558 1.00 98.75 178 VAL A O 1
ATOM 1374 N N . ALA A 1 179 ? 10.901 -6.741 6.664 1.00 98.62 179 ALA A N 1
ATOM 1375 C CA . ALA A 1 179 ? 10.142 -7.735 5.910 1.00 98.62 179 ALA A CA 1
ATOM 1376 C C . ALA A 1 179 ? 8.781 -7.898 6.590 1.00 98.62 179 ALA A C 1
ATOM 1378 O O . ALA A 1 179 ? 8.750 -8.152 7.793 1.00 98.62 179 ALA A O 1
ATOM 1379 N N . LEU A 1 180 ? 7.691 -7.733 5.842 1.00 98.25 180 LEU A N 1
ATOM 1380 C CA . LEU A 1 180 ? 6.332 -7.853 6.369 1.00 98.25 180 LEU A CA 1
ATOM 1381 C C . LEU A 1 180 ? 5.507 -8.745 5.438 1.00 98.25 180 LEU A C 1
ATOM 1383 O O . LEU A 1 180 ? 5.273 -8.368 4.293 1.00 98.25 180 LEU A O 1
ATOM 1387 N N . ASP A 1 181 ? 5.086 -9.915 5.915 1.00 97.38 181 ASP A N 1
ATOM 1388 C CA . ASP A 1 181 ? 4.384 -10.943 5.136 1.00 97.38 181 ASP A CA 1
ATOM 1389 C C . ASP A 1 181 ? 2.874 -10.986 5.410 1.00 97.38 181 ASP A C 1
ATOM 1391 O O . ASP A 1 181 ? 2.374 -10.567 6.460 1.00 97.38 181 ASP A O 1
ATOM 1395 N N . ALA A 1 182 ? 2.124 -11.546 4.461 1.00 92.50 182 ALA A N 1
ATOM 1396 C CA . ALA A 1 182 ? 0.692 -11.776 4.576 1.00 92.50 182 ALA A CA 1
ATOM 1397 C C . ALA A 1 182 ? 0.350 -12.557 5.857 1.00 92.50 182 ALA A C 1
ATOM 1399 O O . ALA A 1 182 ? 0.800 -13.680 6.076 1.00 92.50 182 ALA A O 1
ATOM 1400 N N . GLY A 1 183 ? -0.521 -11.971 6.681 1.00 88.69 183 GLY A N 1
ATOM 1401 C CA . GLY A 1 183 ? -0.914 -12.515 7.985 1.00 88.69 183 GLY A CA 1
ATOM 1402 C C . GLY A 1 183 ? -0.288 -11.774 9.165 1.00 88.69 183 GLY A C 1
ATOM 1403 O O . GLY A 1 183 ? -0.895 -11.746 10.239 1.00 88.69 183 GLY A O 1
ATOM 1404 N N . GLU A 1 184 ? 0.832 -11.087 8.953 1.00 95.44 184 GLU A N 1
ATOM 1405 C CA . GLU A 1 184 ? 1.485 -10.271 9.971 1.00 95.44 184 GLU A CA 1
ATOM 1406 C C . GLU A 1 184 ? 0.765 -8.928 10.177 1.00 95.44 184 GLU A C 1
ATOM 1408 O O . GLU A 1 184 ? -0.181 -8.553 9.472 1.00 95.44 184 GLU A O 1
ATOM 1413 N N . THR A 1 185 ? 1.137 -8.222 11.241 1.00 96.69 185 THR A N 1
ATOM 1414 C CA . THR A 1 185 ? 0.596 -6.903 11.585 1.00 96.69 185 THR A CA 1
ATOM 1415 C C . THR A 1 185 ? 1.716 -6.056 12.147 1.00 96.69 185 THR A C 1
ATOM 1417 O O . THR A 1 185 ? 2.381 -6.473 13.091 1.00 96.69 185 THR A O 1
ATOM 1420 N N . TYR A 1 186 ? 1.895 -4.866 11.583 1.00 97.75 186 TYR A N 1
ATOM 1421 C CA . TYR A 1 186 ? 2.850 -3.888 12.076 1.00 97.75 186 TYR A CA 1
ATOM 1422 C C . TYR A 1 186 ? 2.113 -2.722 12.731 1.00 97.75 186 TYR A C 1
ATOM 1424 O O . TYR A 1 186 ? 1.216 -2.130 12.128 1.00 97.75 186 TYR A O 1
ATOM 1432 N N . GLU A 1 187 ? 2.487 -2.389 13.963 1.00 97.19 187 GLU A N 1
ATOM 1433 C CA . GLU A 1 187 ? 1.964 -1.225 14.673 1.00 97.19 187 GLU A CA 1
ATOM 1434 C C . GLU A 1 187 ? 2.734 0.027 14.255 1.00 97.19 187 GLU A C 1
ATOM 1436 O O . GLU A 1 187 ? 3.872 0.238 14.658 1.00 97.19 187 GLU A O 1
ATOM 1441 N N . ILE A 1 188 ? 2.099 0.862 13.429 1.00 94.44 188 ILE A N 1
ATOM 1442 C CA . ILE A 1 188 ? 2.656 2.150 12.996 1.00 94.44 188 ILE A CA 1
ATOM 1443 C C . ILE A 1 188 ? 2.676 3.114 14.191 1.00 94.44 188 ILE A C 1
ATOM 1445 O O . ILE A 1 188 ? 3.634 3.858 14.405 1.00 94.44 188 ILE A O 1
ATOM 1449 N N . ARG A 1 189 ? 1.580 3.113 14.959 1.00 93.50 189 ARG A N 1
ATOM 1450 C CA . ARG A 1 189 ? 1.377 3.847 16.215 1.00 93.50 189 ARG A CA 1
ATOM 1451 C C . ARG A 1 189 ? 0.185 3.248 16.974 1.00 93.50 189 ARG A C 1
ATOM 1453 O O . ARG A 1 189 ? -0.576 2.473 16.406 1.00 93.50 189 ARG A O 1
ATOM 1460 N N . ASN A 1 190 ? -0.043 3.689 18.211 1.00 89.62 190 ASN A N 1
ATOM 1461 C CA . ASN A 1 190 ? -1.049 3.131 19.134 1.00 89.62 190 ASN A CA 1
ATOM 1462 C C . ASN A 1 190 ? -2.487 2.994 18.585 1.00 89.62 190 ASN A C 1
ATOM 1464 O O . ASN A 1 190 ? -3.293 2.254 19.150 1.00 89.62 190 ASN A O 1
ATOM 1468 N N . ASP A 1 191 ? -2.856 3.762 17.560 1.00 93.06 191 ASP A N 1
ATOM 1469 C CA . ASP A 1 191 ? -4.185 3.764 16.947 1.00 93.06 191 ASP A CA 1
ATOM 1470 C C . ASP A 1 191 ? -4.182 3.351 15.464 1.00 93.06 191 ASP A C 1
ATOM 1472 O O . ASP A 1 191 ? -5.227 3.437 14.817 1.00 93.06 191 ASP A O 1
ATOM 1476 N N . LEU A 1 192 ? -3.040 2.908 14.922 1.00 96.25 192 LEU A N 1
ATOM 1477 C CA . LEU A 1 192 ? -2.861 2.643 13.497 1.00 96.25 192 LEU A CA 1
ATOM 1478 C C . LEU A 1 192 ? -1.943 1.438 13.249 1.00 96.25 192 LEU A C 1
ATOM 1480 O O . LEU A 1 192 ? -0.793 1.416 13.688 1.00 96.25 192 LEU A O 1
ATOM 1484 N N . VAL A 1 193 ? -2.425 0.461 12.483 1.00 98.06 193 VAL A N 1
ATOM 1485 C CA . VAL A 1 193 ? -1.639 -0.719 12.083 1.00 98.06 193 VAL A CA 1
ATOM 1486 C C . VAL A 1 193 ? -1.681 -0.920 10.573 1.00 98.06 193 VAL A C 1
ATOM 1488 O O . VAL A 1 193 ? -2.670 -0.575 9.929 1.00 98.06 193 VAL A O 1
ATOM 1491 N N . ALA A 1 194 ? -0.641 -1.531 10.013 1.00 98.31 194 ALA A N 1
ATOM 1492 C CA . ALA A 1 194 ? -0.612 -1.996 8.629 1.00 98.31 194 ALA A CA 1
ATOM 1493 C C . ALA A 1 194 ? -0.572 -3.522 8.567 1.00 98.31 194 ALA A C 1
ATOM 1495 O O . ALA A 1 194 ? 0.080 -4.178 9.386 1.00 98.31 194 ALA A O 1
ATOM 1496 N N . ARG A 1 195 ? -1.264 -4.090 7.578 1.00 98.56 195 ARG A N 1
ATOM 1497 C CA . ARG A 1 195 ? -1.205 -5.522 7.270 1.00 98.56 195 ARG A CA 1
ATOM 1498 C C . ARG A 1 195 ? -1.124 -5.732 5.764 1.00 98.56 195 ARG A C 1
ATOM 1500 O O . ARG A 1 195 ? -1.953 -5.160 5.053 1.00 98.56 195 ARG A O 1
ATOM 1507 N N . PRO A 1 196 ? -0.194 -6.557 5.276 1.00 98.44 196 PRO A N 1
ATOM 1508 C CA . PRO A 1 196 ? -0.178 -6.947 3.881 1.00 98.44 196 PRO A CA 1
ATOM 1509 C C . PRO A 1 196 ? -1.232 -8.020 3.587 1.00 98.44 196 PRO A C 1
ATOM 1511 O O . PRO A 1 196 ? -1.647 -8.784 4.468 1.00 98.44 196 PRO A O 1
ATOM 1514 N N . PHE A 1 197 ? -1.647 -8.089 2.329 1.00 98.19 197 PHE A N 1
ATOM 1515 C CA . PHE A 1 197 ? -2.521 -9.124 1.789 1.00 98.19 197 PHE A CA 1
ATOM 1516 C C . PHE A 1 197 ? -1.997 -9.603 0.436 1.00 98.19 197 PHE A C 1
ATOM 1518 O O . PHE A 1 197 ? -1.259 -8.894 -0.246 1.00 98.19 197 PHE A O 1
ATOM 1525 N N . LYS A 1 198 ? -2.352 -10.829 0.049 1.00 97.31 198 LYS A N 1
ATOM 1526 C CA . LYS A 1 198 ? -1.804 -11.443 -1.163 1.00 97.31 198 LYS A CA 1
ATOM 1527 C C . LYS A 1 198 ? -2.431 -10.841 -2.417 1.00 97.31 198 LYS A C 1
ATOM 1529 O O . LYS A 1 198 ? -3.653 -10.709 -2.494 1.00 97.31 198 LYS A O 1
ATOM 1534 N N . THR A 1 199 ? -1.583 -10.551 -3.396 1.00 97.88 199 THR A N 1
ATOM 1535 C CA . THR A 1 199 ? -1.967 -10.184 -4.761 1.00 97.88 199 THR A CA 1
ATOM 1536 C C . THR A 1 199 ? -1.320 -11.127 -5.771 1.00 97.88 199 THR A C 1
ATOM 1538 O O . THR A 1 199 ? -0.570 -12.032 -5.394 1.00 97.88 199 THR A O 1
ATOM 1541 N N . HIS A 1 200 ? -1.676 -10.971 -7.043 1.00 97.62 200 HIS A N 1
ATOM 1542 C CA . HIS A 1 200 ? -1.313 -11.902 -8.104 1.00 97.62 200 HIS A CA 1
ATOM 1543 C C . HIS A 1 200 ? -0.666 -11.155 -9.262 1.00 97.62 200 HIS A C 1
ATOM 1545 O O . HIS A 1 200 ? -1.359 -10.566 -10.080 1.00 97.62 200 HIS A O 1
ATOM 1551 N N . HIS A 1 201 ? 0.659 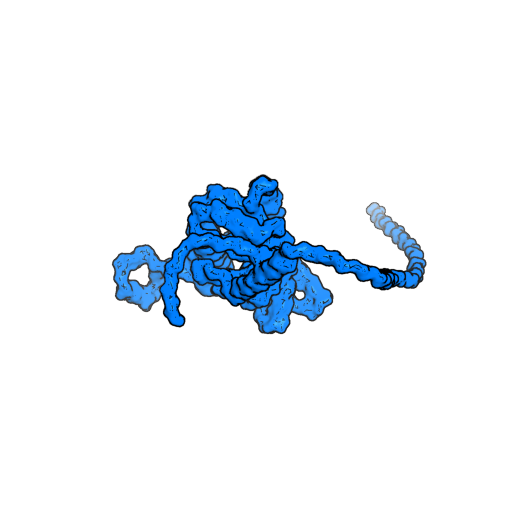-11.201 -9.341 1.00 98.00 201 HIS A N 1
ATOM 1552 C CA . HIS A 1 201 ? 1.427 -10.523 -10.378 1.00 98.00 201 HIS A CA 1
ATOM 1553 C C . HIS A 1 201 ? 2.514 -11.447 -10.956 1.00 98.00 201 HIS A C 1
ATOM 1555 O O . HIS A 1 201 ? 2.703 -12.572 -10.483 1.00 98.00 201 HIS A O 1
ATOM 1561 N N . VAL A 1 202 ? 3.227 -11.005 -11.999 1.00 97.81 202 VAL A N 1
ATOM 1562 C CA . VAL A 1 202 ? 4.256 -11.824 -12.682 1.00 97.81 202 VAL A CA 1
ATOM 1563 C C . VAL A 1 202 ? 5.501 -12.084 -11.827 1.00 97.81 202 VAL A C 1
ATOM 1565 O O . VAL A 1 202 ? 6.251 -13.024 -12.093 1.00 97.81 202 VAL A O 1
ATOM 1568 N N . ILE A 1 203 ? 5.700 -11.286 -10.778 1.00 97.50 203 ILE A N 1
ATOM 1569 C CA . ILE A 1 203 ? 6.679 -11.513 -9.712 1.00 97.50 203 ILE A CA 1
ATOM 1570 C C . ILE A 1 203 ? 5.965 -11.514 -8.352 1.00 97.50 203 ILE A C 1
ATOM 1572 O O . ILE A 1 203 ? 4.828 -11.047 -8.273 1.00 97.50 203 ILE A O 1
ATOM 1576 N N . PRO A 1 204 ? 6.594 -12.011 -7.268 1.00 97.56 204 PRO A N 1
ATOM 1577 C CA . PRO A 1 204 ? 6.002 -11.934 -5.938 1.00 97.56 204 PRO A CA 1
ATOM 1578 C C . PRO A 1 204 ? 5.568 -10.506 -5.585 1.00 97.56 204 PRO A C 1
ATOM 1580 O O . PRO A 1 204 ? 6.373 -9.573 -5.636 1.00 97.56 204 PRO A O 1
ATOM 1583 N N . SER A 1 205 ? 4.298 -10.364 -5.217 1.00 98.38 205 SER A N 1
ATOM 1584 C CA . SER A 1 205 ? 3.653 -9.088 -4.930 1.00 98.38 205 SER A CA 1
ATOM 1585 C C . SER A 1 205 ? 2.713 -9.207 -3.734 1.00 98.38 205 SER A C 1
ATOM 1587 O O . SER A 1 205 ? 2.211 -10.289 -3.406 1.00 98.38 205 SER A O 1
ATOM 1589 N N . GLN A 1 206 ? 2.464 -8.078 -3.079 1.00 98.56 206 GLN A N 1
ATOM 1590 C CA . GLN A 1 206 ? 1.447 -7.962 -2.042 1.00 98.56 206 GLN A CA 1
ATOM 1591 C C . GLN A 1 206 ? 0.827 -6.568 -2.042 1.00 98.56 206 GLN A C 1
ATOM 1593 O O . GLN A 1 206 ? 1.490 -5.580 -2.352 1.00 98.56 206 GLN A O 1
ATOM 1598 N N . GLY A 1 207 ? -0.434 -6.494 -1.635 1.00 98.56 207 GLY A N 1
ATOM 1599 C CA . GLY A 1 207 ? -1.081 -5.239 -1.284 1.00 98.56 207 GLY A CA 1
ATOM 1600 C C . GLY A 1 207 ? -0.975 -4.965 0.213 1.00 98.56 207 GLY A C 1
ATOM 1601 O O . GLY A 1 207 ? -0.547 -5.820 0.988 1.00 98.56 207 GLY A O 1
ATOM 1602 N N . TYR A 1 208 ? -1.418 -3.788 0.643 1.00 98.88 208 TYR A N 1
ATOM 1603 C CA . TYR A 1 208 ? -1.449 -3.384 2.048 1.00 98.88 208 TYR A CA 1
ATOM 1604 C C . TYR A 1 208 ? -2.795 -2.790 2.433 1.00 98.88 208 TYR A C 1
ATOM 1606 O O . TYR A 1 208 ? -3.419 -2.075 1.653 1.00 98.88 208 TYR A O 1
ATOM 1614 N N . VAL A 1 209 ? -3.217 -3.039 3.670 1.00 98.75 209 VAL A N 1
ATOM 1615 C CA . VAL A 1 209 ? -4.340 -2.350 4.306 1.00 98.75 209 VAL A CA 1
ATOM 1616 C C . VAL A 1 209 ? -3.841 -1.636 5.557 1.00 98.75 209 VAL A C 1
ATOM 1618 O O . VAL A 1 209 ? -3.215 -2.253 6.423 1.00 98.75 209 VAL A O 1
ATOM 1621 N N . ILE A 1 210 ? -4.146 -0.344 5.663 1.00 98.56 210 ILE A N 1
ATOM 1622 C CA . ILE A 1 210 ? -3.961 0.450 6.879 1.00 98.56 210 ILE A CA 1
ATOM 1623 C C . ILE A 1 210 ? -5.280 0.447 7.655 1.00 98.56 210 ILE A C 1
ATOM 1625 O O . ILE A 1 210 ? -6.342 0.760 7.111 1.00 98.56 210 ILE A O 1
ATOM 1629 N N . TYR A 1 211 ? -5.210 0.109 8.941 1.00 98.12 211 TYR A N 1
ATOM 1630 C CA . TYR A 1 211 ? -6.356 0.032 9.841 1.00 98.12 211 TYR A CA 1
ATOM 1631 C C . TYR A 1 211 ? -6.242 1.056 10.959 1.00 98.12 211 TYR A C 1
ATOM 1633 O O . TYR A 1 211 ? -5.183 1.169 11.577 1.00 98.12 211 TYR A O 1
ATOM 1641 N N . SER A 1 212 ? -7.356 1.702 11.307 1.00 96.31 212 SER A N 1
ATOM 1642 C CA . SER A 1 212 ? -7.481 2.388 12.591 1.00 96.31 212 SER A CA 1
ATOM 1643 C C . SER A 1 212 ? -7.940 1.421 13.685 1.00 96.31 212 SER A C 1
ATOM 1645 O O . SER A 1 212 ? -8.790 0.550 13.465 1.00 96.31 212 SER A O 1
ATOM 1647 N N . LEU A 1 213 ? -7.386 1.573 14.888 1.00 93.75 213 LEU A N 1
ATOM 1648 C CA . LEU A 1 213 ? -7.814 0.839 16.076 1.00 93.75 213 LEU A CA 1
ATOM 1649 C C . LEU A 1 213 ? -8.877 1.661 16.795 1.00 93.75 213 LEU A C 1
ATOM 1651 O O . LEU A 1 213 ? -8.604 2.726 17.350 1.00 93.75 213 LEU A O 1
ATOM 1655 N N . ARG A 1 214 ? -10.109 1.150 16.833 1.00 90.06 214 ARG A N 1
ATOM 1656 C CA . ARG A 1 214 ? -11.215 1.798 17.548 1.00 90.06 214 ARG A CA 1
ATOM 1657 C C . ARG A 1 214 ? -11.628 0.968 18.750 1.00 90.06 214 ARG A C 1
ATOM 1659 O O . ARG A 1 214 ? -11.610 -0.258 18.724 1.00 90.06 214 ARG A O 1
ATOM 1666 N N . LYS A 1 215 ? -12.041 1.642 19.820 1.00 88.06 215 LYS A N 1
ATOM 1667 C CA . LYS A 1 215 ? -12.584 0.990 21.016 1.00 88.06 215 LYS A CA 1
ATOM 1668 C C . LYS A 1 215 ? -14.102 0.961 20.919 1.00 88.06 215 LYS A C 1
ATOM 1670 O O . LYS A 1 215 ? -14.738 2.011 20.862 1.00 88.06 215 LYS A O 1
ATOM 1675 N N . LYS A 1 216 ? -14.690 -0.233 20.918 1.00 88.81 216 LYS A N 1
ATOM 1676 C CA . LYS A 1 216 ? -16.144 -0.433 20.902 1.00 88.81 216 LYS A CA 1
ATOM 1677 C C . LYS A 1 216 ? -16.594 -1.013 22.231 1.00 88.81 216 LYS A C 1
ATOM 1679 O O . LYS A 1 216 ? -15.960 -1.920 22.750 1.00 88.81 216 LYS A O 1
ATOM 1684 N N . LEU A 1 217 ? -17.682 -0.500 22.799 1.00 91.00 217 LEU A N 1
ATOM 1685 C CA . LEU A 1 217 ? -18.232 -1.031 24.048 1.00 91.00 217 LEU A CA 1
ATOM 1686 C C . LEU A 1 217 ? -18.550 -2.530 23.897 1.00 91.00 217 LEU A C 1
ATOM 1688 O O . LEU A 1 217 ? -19.232 -2.922 22.946 1.00 91.00 217 LEU A O 1
ATOM 1692 N N . LYS A 1 218 ? -18.078 -3.355 24.842 1.00 90.44 218 LYS A N 1
ATOM 1693 C CA . LYS A 1 218 ? -18.359 -4.797 24.878 1.00 90.44 218 LYS A CA 1
ATOM 1694 C C . LYS A 1 218 ? -19.870 -5.015 24.889 1.00 90.44 218 LYS A C 1
ATOM 1696 O O . LYS A 1 218 ? -20.578 -4.386 25.677 1.00 90.44 218 LYS A O 1
ATOM 1701 N N . LYS A 1 219 ? -20.371 -5.955 24.075 1.00 90.88 219 LYS A N 1
ATOM 1702 C CA . LYS A 1 219 ? -21.821 -6.223 23.932 1.00 90.88 219 LYS A CA 1
ATOM 1703 C C . LYS A 1 219 ? -22.527 -6.444 25.277 1.00 90.88 219 LYS A C 1
ATOM 1705 O O . LYS A 1 219 ? -23.636 -5.957 25.469 1.00 90.88 219 LYS A O 1
ATOM 1710 N N . LYS A 1 220 ? -21.859 -7.097 26.237 1.00 92.00 220 LYS A N 1
ATOM 1711 C CA . LYS A 1 220 ? -22.389 -7.331 27.592 1.00 92.00 220 LYS A CA 1
ATOM 1712 C C . LYS A 1 220 ? -22.686 -6.054 28.387 1.00 92.00 220 LYS A C 1
ATOM 1714 O O . LYS A 1 220 ? -23.461 -6.124 29.326 1.00 92.00 220 LYS A O 1
ATOM 1719 N N . TYR A 1 221 ? -22.111 -4.909 28.022 1.00 91.62 221 TYR A N 1
ATOM 1720 C CA . TYR A 1 221 ? -22.352 -3.618 28.674 1.00 91.62 221 TYR A CA 1
ATOM 1721 C C . TYR A 1 221 ? -23.276 -2.698 27.866 1.00 91.62 221 TYR A 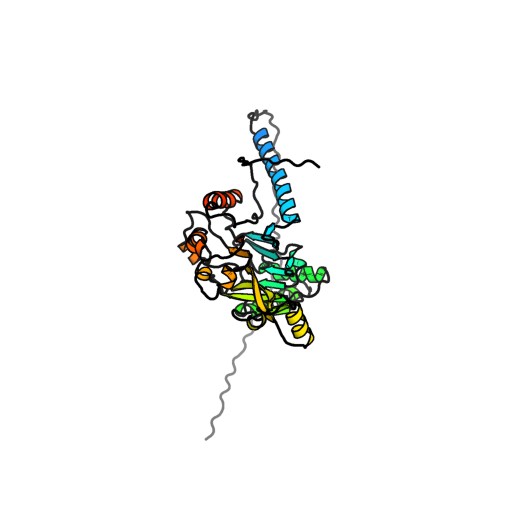C 1
ATOM 1723 O O . TYR A 1 221 ? -23.557 -1.593 28.314 1.00 91.62 221 TYR A O 1
ATOM 1731 N N . ALA A 1 222 ? -23.778 -3.134 26.704 1.00 89.19 222 ALA A N 1
ATOM 1732 C CA . ALA A 1 222 ? -24.594 -2.299 25.816 1.00 89.19 222 ALA A CA 1
ATOM 1733 C C . ALA A 1 222 ? -25.940 -1.861 26.423 1.00 89.19 222 ALA A C 1
ATOM 1735 O O . ALA A 1 222 ? -26.502 -0.859 25.999 1.00 89.19 222 ALA A O 1
ATOM 1736 N N . HIS A 1 223 ? -26.446 -2.598 27.416 1.00 92.44 223 HIS A N 1
ATOM 1737 C CA . HIS A 1 223 ? -27.688 -2.283 28.128 1.00 92.44 223 HIS A CA 1
ATOM 1738 C C . HIS A 1 223 ? -27.505 -1.244 29.250 1.00 92.44 223 HIS A C 1
ATOM 1740 O O . HIS A 1 223 ? -28.487 -0.802 29.842 1.00 92.44 223 HIS A O 1
ATOM 1746 N N . LEU A 1 224 ? -26.261 -0.886 29.585 1.00 92.88 224 LEU A N 1
ATOM 1747 C CA . LEU A 1 224 ? -25.958 0.051 30.662 1.00 92.88 224 LEU A CA 1
ATOM 1748 C C . LEU A 1 224 ? -26.050 1.496 30.172 1.00 92.88 224 LEU A C 1
ATOM 1750 O O . LEU A 1 224 ? -25.640 1.825 29.061 1.00 92.88 224 LEU A O 1
ATOM 1754 N N . ASN A 1 225 ? -26.529 2.388 31.036 1.00 93.81 225 ASN A N 1
ATOM 1755 C CA . ASN A 1 225 ? -26.525 3.821 30.754 1.00 93.81 225 ASN A CA 1
ATOM 1756 C C . ASN A 1 225 ? -25.131 4.444 30.971 1.00 93.81 225 ASN A C 1
ATOM 1758 O O . ASN A 1 225 ? -24.244 3.858 31.598 1.00 93.81 225 ASN A O 1
ATOM 1762 N N . GLY A 1 226 ? -24.932 5.675 30.489 1.00 91.94 226 GLY A N 1
ATOM 1763 C CA . GLY A 1 226 ? -23.628 6.351 30.537 1.00 91.94 226 GLY A CA 1
ATOM 1764 C C . GLY A 1 226 ? -23.028 6.491 31.944 1.00 91.94 226 GLY A C 1
ATOM 1765 O O . GLY A 1 226 ? -21.813 6.378 32.107 1.00 91.94 226 GLY A O 1
ATOM 1766 N N . SER A 1 227 ? -23.859 6.664 32.979 1.00 94.94 227 SER A N 1
ATOM 1767 C CA . SER A 1 227 ? -23.398 6.747 34.374 1.00 94.94 227 SER A CA 1
ATOM 1768 C C . SER A 1 227 ? -22.850 5.405 34.870 1.00 94.94 227 SER A C 1
ATOM 1770 O O . SER A 1 227 ? -21.774 5.347 35.469 1.00 94.94 227 SER A O 1
ATOM 1772 N N . GLN A 1 228 ? -23.542 4.307 34.556 1.00 93.19 228 GLN A N 1
ATOM 1773 C CA . GLN A 1 228 ? -23.105 2.947 34.882 1.00 93.19 228 GLN A CA 1
ATOM 1774 C C . GLN A 1 228 ? -21.814 2.570 34.138 1.00 93.19 228 GLN A C 1
ATOM 1776 O O . GLN A 1 228 ? -20.886 2.045 34.753 1.00 93.19 228 GLN A O 1
ATOM 1781 N N . ILE A 1 229 ? -21.710 2.909 32.848 1.00 92.06 229 ILE A N 1
ATOM 1782 C CA . ILE A 1 229 ? -20.495 2.688 32.045 1.00 92.06 229 ILE A CA 1
ATOM 1783 C C . ILE A 1 229 ? -19.308 3.464 32.633 1.00 92.06 229 ILE A C 1
ATOM 1785 O O . ILE A 1 229 ? -18.217 2.910 32.778 1.00 92.06 229 ILE A O 1
ATOM 1789 N N . LYS A 1 230 ? -19.512 4.730 33.024 1.00 92.75 230 LYS A N 1
ATOM 1790 C CA . LYS A 1 230 ? -18.467 5.556 33.646 1.00 92.75 230 LYS A CA 1
ATOM 1791 C C . LYS A 1 230 ? -17.982 4.960 34.969 1.00 92.75 230 LYS A C 1
ATOM 1793 O O . LYS A 1 230 ? -16.776 4.922 35.197 1.00 92.75 230 LYS A O 1
ATOM 1798 N N . LYS A 1 231 ? -18.889 4.452 35.813 1.00 94.69 231 LYS A N 1
ATOM 1799 C CA . LYS A 1 231 ? -18.521 3.762 37.063 1.00 94.69 231 LYS A CA 1
ATOM 1800 C C . LYS A 1 231 ? -17.648 2.532 36.802 1.00 94.69 231 LYS A C 1
ATOM 1802 O O . LYS A 1 231 ? -16.615 2.401 37.445 1.00 94.69 231 LYS A O 1
ATOM 1807 N N . LEU A 1 232 ? -18.014 1.691 35.830 1.00 92.44 232 LEU A N 1
ATOM 1808 C CA . LEU A 1 232 ? -17.223 0.510 35.454 1.00 92.44 232 LEU A CA 1
ATOM 1809 C C . LEU A 1 232 ? -15.844 0.874 34.892 1.00 92.44 232 LEU A C 1
ATOM 1811 O O . LEU A 1 232 ? -14.844 0.248 35.236 1.00 92.44 232 LEU A O 1
ATOM 1815 N N . LYS A 1 233 ? -15.773 1.912 34.050 1.00 90.69 233 LYS A N 1
ATOM 1816 C CA . LYS A 1 233 ? -14.492 2.413 33.538 1.00 90.69 233 LYS A CA 1
ATOM 1817 C C . LYS A 1 233 ? -13.595 2.899 34.681 1.00 90.69 233 LYS A C 1
ATOM 1819 O O . LYS A 1 233 ? -12.412 2.581 34.707 1.00 90.69 233 LYS A O 1
ATOM 1824 N N . ASN A 1 234 ? -14.163 3.638 35.636 1.00 93.75 234 ASN A N 1
ATOM 1825 C CA . ASN A 1 234 ? -13.435 4.170 36.790 1.00 93.75 234 ASN A CA 1
ATOM 1826 C C . ASN A 1 234 ? -13.003 3.082 37.784 1.00 93.75 234 ASN A C 1
ATOM 1828 O O . ASN A 1 234 ? -12.027 3.283 38.498 1.00 93.75 234 ASN A O 1
ATOM 1832 N N . SER A 1 235 ? -13.685 1.933 37.823 1.00 92.38 235 SER A N 1
ATOM 1833 C CA . SER A 1 235 ? -13.269 0.776 38.624 1.00 92.38 235 SER A CA 1
ATOM 1834 C C . SER A 1 235 ? -12.185 -0.075 37.948 1.00 92.38 235 SER A C 1
ATOM 1836 O O . SER A 1 235 ? -11.905 -1.174 38.415 1.00 92.38 235 SER A O 1
ATOM 1838 N N . GLY A 1 236 ? -11.612 0.385 36.829 1.00 89.62 236 GLY A N 1
ATOM 1839 C CA . GLY A 1 236 ? -10.542 -0.309 36.107 1.00 89.62 236 GLY A CA 1
ATOM 1840 C C . GLY A 1 236 ? -11.004 -1.501 35.264 1.00 89.62 236 GLY A C 1
ATOM 1841 O O . GLY A 1 236 ? -10.172 -2.229 34.731 1.00 89.62 236 GLY A O 1
ATOM 1842 N N . VAL A 1 237 ? -12.316 -1.715 35.114 1.00 89.94 237 VAL A N 1
ATOM 1843 C CA . VAL A 1 237 ? -12.836 -2.814 34.293 1.00 89.94 237 VAL A CA 1
ATOM 1844 C C . VAL A 1 237 ? -12.668 -2.461 32.818 1.00 89.94 237 VAL A C 1
ATOM 1846 O O . VAL A 1 237 ? -13.108 -1.405 32.358 1.00 89.94 237 VAL A O 1
ATOM 1849 N N . GLU A 1 238 ? -12.076 -3.370 32.044 1.00 88.62 238 GLU A N 1
ATOM 1850 C CA . GLU A 1 238 ? -11.973 -3.207 30.598 1.00 88.62 238 GLU A CA 1
ATOM 1851 C C . GLU A 1 238 ? -13.349 -3.400 29.940 1.00 88.62 238 GLU A C 1
ATOM 1853 O O . GLU A 1 238 ? -13.830 -4.519 29.718 1.00 88.62 238 GLU A O 1
ATOM 1858 N N . ILE A 1 239 ? -13.989 -2.273 29.633 1.00 91.31 239 ILE A N 1
ATOM 1859 C CA . ILE A 1 239 ? -15.354 -2.211 29.102 1.00 91.31 239 ILE A CA 1
ATOM 1860 C C . I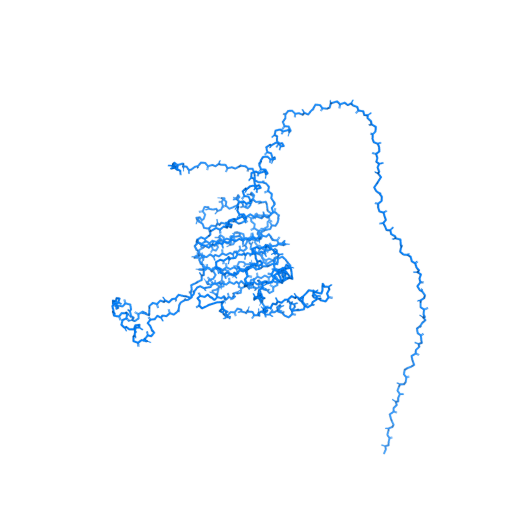LE A 1 239 ? -15.441 -2.217 27.572 1.00 91.31 239 ILE A C 1
ATOM 1862 O O . ILE A 1 239 ? -16.541 -2.339 27.036 1.00 91.31 239 ILE A O 1
ATOM 1866 N N . THR A 1 240 ? -14.323 -2.092 26.859 1.00 89.31 240 THR A N 1
ATOM 1867 C CA . THR A 1 240 ? -14.293 -2.000 25.392 1.00 89.31 240 THR A CA 1
ATOM 1868 C C . THR A 1 240 ? -13.502 -3.137 24.768 1.00 89.31 240 THR A C 1
ATOM 1870 O O . THR A 1 240 ? -12.483 -3.527 25.323 1.00 89.31 240 THR A O 1
ATOM 1873 N N . ASP A 1 241 ? -13.946 -3.612 23.611 1.00 85.50 241 ASP A N 1
ATOM 1874 C CA . ASP A 1 241 ? -13.151 -4.418 22.688 1.00 85.50 241 ASP A CA 1
ATOM 1875 C C . ASP A 1 241 ? -12.394 -3.486 21.734 1.00 85.50 241 ASP A C 1
ATOM 1877 O O . ASP A 1 241 ? -12.915 -2.431 21.347 1.00 85.50 241 ASP A O 1
ATOM 1881 N N . MET A 1 242 ? -11.181 -3.870 21.338 1.00 86.00 242 MET A N 1
ATOM 1882 C CA . MET A 1 242 ? -10.505 -3.228 20.211 1.00 86.00 242 MET A CA 1
ATOM 1883 C C . MET A 1 242 ? -11.021 -3.826 18.907 1.00 86.00 242 MET A C 1
ATOM 1885 O O . MET A 1 242 ? -11.110 -5.043 18.761 1.00 86.00 242 MET A O 1
ATOM 1889 N N . ILE A 1 243 ? -11.373 -2.960 17.965 1.00 91.38 243 ILE A N 1
ATOM 1890 C CA . ILE A 1 243 ? -11.785 -3.337 16.619 1.00 91.38 243 ILE A CA 1
ATOM 1891 C C . ILE A 1 243 ? -10.845 -2.687 15.608 1.00 91.38 243 ILE A C 1
ATOM 1893 O O . ILE A 1 243 ? -10.480 -1.520 15.751 1.00 91.38 243 ILE A O 1
ATOM 1897 N N . LEU A 1 244 ? -10.475 -3.453 14.586 1.00 92.94 244 LEU A N 1
ATOM 1898 C CA . LEU A 1 244 ? -9.757 -2.947 13.425 1.00 92.94 244 LEU A CA 1
ATOM 1899 C C . LEU A 1 244 ? -10.769 -2.416 12.415 1.00 92.94 244 LEU A C 1
ATOM 1901 O O . LEU A 1 244 ? -11.730 -3.108 12.071 1.00 92.94 244 LEU A O 1
ATOM 1905 N N . VAL A 1 245 ? -10.558 -1.190 11.954 1.00 96.25 245 VAL A N 1
ATOM 1906 C CA . VAL A 1 245 ? -11.359 -0.568 10.901 1.00 96.25 245 VAL A CA 1
ATOM 1907 C C . VAL A 1 245 ? -10.448 -0.320 9.703 1.00 96.25 245 VAL A C 1
ATOM 1909 O O . VAL A 1 245 ? -9.529 0.484 9.837 1.00 96.25 245 VAL A O 1
ATOM 1912 N N . PRO A 1 246 ? -10.646 -1.011 8.565 1.00 97.50 246 PRO A N 1
ATOM 1913 C CA . PRO A 1 246 ? -9.812 -0.814 7.386 1.00 97.50 246 PRO A CA 1
ATOM 1914 C C . PRO A 1 246 ? -10.095 0.570 6.787 1.00 97.50 246 PRO A C 1
ATOM 1916 O O . PRO A 1 246 ? -11.202 0.845 6.323 1.00 97.50 246 PRO A O 1
ATOM 1919 N N . GLU A 1 247 ? -9.109 1.460 6.833 1.00 97.50 247 GLU A N 1
ATOM 1920 C CA . GLU A 1 247 ? -9.246 2.837 6.352 1.00 97.50 247 GLU A CA 1
ATOM 1921 C C . GLU A 1 247 ? -8.879 2.925 4.870 1.00 97.50 247 GLU A C 1
ATOM 1923 O O . GLU A 1 247 ? -9.653 3.429 4.063 1.00 97.50 247 GLU A O 1
ATOM 1928 N N . VAL A 1 248 ? -7.728 2.383 4.481 1.00 97.88 248 VAL A N 1
ATOM 1929 C CA . VAL A 1 248 ? -7.276 2.406 3.087 1.00 97.88 248 VAL A CA 1
ATOM 1930 C C . VAL A 1 248 ? -6.593 1.101 2.726 1.00 97.88 248 VAL A C 1
ATOM 1932 O O . VAL A 1 248 ? -5.826 0.557 3.521 1.00 97.88 248 VAL A O 1
ATOM 1935 N N . ALA A 1 249 ? -6.886 0.605 1.531 1.00 98.56 249 ALA A N 1
ATOM 1936 C CA . ALA A 1 249 ? -6.223 -0.541 0.938 1.00 98.56 249 ALA A CA 1
ATOM 1937 C C . ALA A 1 249 ? -5.550 -0.133 -0.370 1.00 98.56 249 ALA A C 1
ATOM 1939 O O . ALA A 1 249 ? -6.139 0.615 -1.144 1.00 98.56 249 ALA A O 1
ATOM 1940 N N . PHE A 1 250 ? -4.348 -0.639 -0.622 1.00 98.56 250 PHE A N 1
ATOM 1941 C CA . PHE A 1 250 ? -3.650 -0.494 -1.893 1.00 98.56 250 PHE A CA 1
ATOM 1942 C C . PHE A 1 250 ? -3.216 -1.862 -2.404 1.00 98.56 250 PHE A C 1
ATOM 1944 O O . PHE A 1 250 ? -2.614 -2.625 -1.649 1.00 98.56 250 PHE A O 1
ATOM 1951 N N . THR A 1 251 ? -3.537 -2.192 -3.654 1.00 98.56 251 THR A N 1
ATOM 1952 C CA . THR A 1 251 ? -3.209 -3.511 -4.221 1.00 98.56 251 THR A CA 1
ATOM 1953 C C . THR A 1 251 ? -1.786 -3.603 -4.760 1.00 98.56 251 THR A C 1
ATOM 1955 O O . THR A 1 251 ? -1.239 -4.700 -4.798 1.00 98.56 251 THR A O 1
ATOM 1958 N N . GLY A 1 252 ? -1.196 -2.483 -5.190 1.00 98.06 252 GLY A N 1
ATOM 1959 C CA . GLY A 1 252 ? -0.145 -2.547 -6.206 1.00 98.06 252 GLY A CA 1
ATOM 1960 C C . GLY A 1 252 ? -0.681 -3.197 -7.480 1.00 98.06 252 GLY A C 1
ATOM 1961 O O . GLY A 1 252 ? -1.895 -3.169 -7.731 1.00 98.06 252 GLY A O 1
ATOM 1962 N N . ASP A 1 253 ? 0.216 -3.828 -8.221 1.00 98.44 253 ASP A N 1
ATOM 1963 C CA . ASP A 1 253 ? -0.118 -4.539 -9.451 1.00 98.44 253 ASP A CA 1
ATOM 1964 C C . ASP A 1 253 ? -0.668 -5.924 -9.130 1.00 98.44 253 ASP A C 1
ATOM 1966 O O . ASP A 1 253 ? -0.167 -6.638 -8.251 1.00 98.44 253 ASP A O 1
ATOM 1970 N N . THR A 1 254 ? -1.752 -6.293 -9.806 1.00 98.38 254 THR A N 1
ATOM 1971 C CA . THR A 1 254 ? -2.438 -7.559 -9.575 1.00 98.38 254 THR A CA 1
ATOM 1972 C C . THR A 1 254 ? -3.404 -7.902 -10.701 1.00 98.38 254 THR A C 1
ATOM 1974 O O . THR A 1 254 ? -4.006 -7.024 -11.308 1.00 98.38 254 THR A O 1
ATOM 1977 N N . THR A 1 255 ? -3.671 -9.193 -10.886 1.00 98.00 255 THR A N 1
ATOM 1978 C CA . THR A 1 255 ? -4.864 -9.689 -11.584 1.00 98.00 255 THR A CA 1
ATOM 1979 C C . THR A 1 255 ? -6.107 -9.611 -10.692 1.00 98.00 255 THR A C 1
ATOM 1981 O O . THR A 1 255 ? -6.014 -9.448 -9.468 1.00 98.00 255 THR A O 1
ATOM 1984 N N . SER A 1 256 ? -7.285 -9.787 -11.298 1.00 96.81 256 SER A N 1
ATOM 1985 C CA . SER A 1 256 ? -8.597 -9.751 -10.635 1.00 96.81 256 SER A CA 1
ATOM 1986 C C . SER A 1 256 ? -8.816 -10.854 -9.591 1.00 96.81 256 SER A C 1
ATOM 1988 O O . SER A 1 256 ? -9.714 -10.734 -8.754 1.00 96.81 256 SER A O 1
ATOM 1990 N N . ASP A 1 257 ? -7.963 -11.885 -9.561 1.00 96.69 257 ASP A N 1
ATOM 1991 C CA . ASP A 1 257 ? -7.984 -12.974 -8.578 1.00 96.69 257 ASP A CA 1
ATOM 1992 C C . ASP A 1 257 ? -7.982 -12.467 -7.126 1.00 96.69 257 ASP A C 1
ATOM 1994 O O . ASP A 1 257 ? -8.611 -13.075 -6.255 1.00 96.69 257 ASP A O 1
ATOM 1998 N N . PHE A 1 258 ? -7.359 -11.309 -6.857 1.00 96.81 258 PHE A N 1
ATOM 1999 C CA . PHE A 1 258 ? -7.351 -10.724 -5.513 1.00 96.81 258 PHE A CA 1
ATOM 2000 C C . PHE A 1 258 ? -8.766 -10.405 -4.999 1.00 96.81 258 PHE A C 1
ATOM 2002 O O . PHE A 1 258 ? -8.985 -10.439 -3.788 1.00 96.81 258 PHE A O 1
ATOM 2009 N N . ILE A 1 259 ? -9.715 -10.102 -5.894 1.00 96.88 259 ILE A N 1
ATOM 2010 C CA . ILE A 1 259 ? -11.107 -9.767 -5.556 1.00 96.88 259 ILE A CA 1
ATOM 2011 C C . ILE A 1 259 ? -11.857 -11.019 -5.089 1.00 96.88 259 ILE A C 1
ATOM 2013 O O . ILE A 1 259 ? -12.770 -10.944 -4.265 1.00 96.88 259 ILE A O 1
ATOM 2017 N N . LEU A 1 260 ? -11.483 -12.179 -5.627 1.00 94.69 260 LEU A N 1
ATOM 2018 C CA . LEU A 1 260 ? -12.158 -13.446 -5.371 1.00 94.69 260 LEU A CA 1
ATOM 2019 C C . LEU A 1 260 ? -11.588 -14.182 -4.153 1.00 94.69 260 LEU A C 1
ATOM 2021 O O . LEU A 1 260 ? -12.272 -15.051 -3.611 1.00 94.69 260 LEU A O 1
ATOM 2025 N N . ASP A 1 261 ? -10.383 -13.833 -3.690 1.00 95.44 261 ASP A N 1
ATOM 2026 C CA . ASP A 1 261 ? -9.802 -14.403 -2.473 1.00 95.44 261 ASP A CA 1
ATOM 2027 C C . ASP A 1 261 ? -10.544 -13.895 -1.217 1.00 95.44 261 ASP A C 1
ATOM 2029 O O . ASP A 1 261 ? -10.456 -12.711 -0.872 1.00 95.44 261 ASP A O 1
ATOM 2033 N N . PRO A 1 262 ? -11.221 -14.771 -0.446 1.00 94.12 262 PRO A N 1
ATOM 2034 C CA . PRO A 1 262 ? -11.930 -14.364 0.766 1.00 94.12 262 PRO A CA 1
ATOM 2035 C C . PRO A 1 262 ? -11.028 -13.725 1.829 1.00 94.12 262 PRO A C 1
ATOM 2037 O O . PRO A 1 262 ? -11.514 -12.974 2.674 1.00 94.12 262 PRO A O 1
ATOM 2040 N N . ARG A 1 263 ? -9.717 -14.004 1.807 1.00 94.06 263 ARG A N 1
ATOM 2041 C CA . ARG A 1 263 ? -8.737 -13.408 2.730 1.00 94.06 263 ARG A CA 1
ATOM 2042 C C . ARG A 1 263 ? -8.512 -11.921 2.458 1.00 94.06 263 ARG A C 1
ATOM 2044 O O . ARG A 1 263 ? -8.058 -11.212 3.352 1.00 94.06 263 ARG A O 1
ATOM 2051 N N . ASN A 1 264 ? -8.890 -11.443 1.275 1.00 96.69 264 ASN A N 1
ATOM 2052 C CA . ASN A 1 264 ? -8.776 -10.047 0.869 1.00 96.69 264 ASN A CA 1
ATOM 2053 C C . ASN A 1 264 ? -10.048 -9.237 1.176 1.00 96.69 264 ASN A C 1
ATOM 2055 O O . ASN A 1 264 ? -10.167 -8.084 0.757 1.00 96.69 264 ASN A O 1
ATOM 2059 N N . SER A 1 265 ? -10.988 -9.789 1.961 1.00 96.31 265 SER A N 1
ATOM 2060 C CA . SER A 1 265 ? -12.240 -9.110 2.331 1.00 96.31 265 SER A CA 1
ATOM 2061 C C . SER A 1 265 ? -12.031 -7.720 2.928 1.00 96.31 265 SER A C 1
ATOM 2063 O O . SER A 1 265 ? -12.890 -6.849 2.799 1.00 96.31 265 SER A O 1
ATOM 2065 N N . ASP A 1 266 ? -10.899 -7.514 3.600 1.00 97.31 266 ASP A N 1
ATOM 2066 C CA . ASP A 1 266 ? -10.589 -6.259 4.273 1.00 97.31 266 ASP A CA 1
ATOM 2067 C C . ASP A 1 266 ? -10.198 -5.165 3.283 1.00 97.31 266 ASP A C 1
ATOM 2069 O O . ASP A 1 266 ? -10.590 -4.018 3.483 1.00 97.31 266 ASP A O 1
ATOM 2073 N N . ALA A 1 267 ? -9.547 -5.523 2.173 1.00 97.81 267 ALA A N 1
ATOM 2074 C CA . ALA A 1 267 ? -9.289 -4.597 1.075 1.00 97.81 267 ALA A CA 1
ATOM 2075 C C . ALA A 1 267 ? -10.600 -4.160 0.398 1.00 97.81 267 ALA A C 1
ATOM 2077 O O . ALA A 1 267 ? -10.828 -2.972 0.175 1.00 97.81 267 ALA A O 1
ATOM 2078 N N . LEU A 1 268 ? -11.519 -5.105 0.170 1.00 97.00 268 LEU A N 1
ATOM 2079 C CA . LEU A 1 268 ? -12.821 -4.846 -0.464 1.00 97.00 268 LEU A CA 1
ATOM 2080 C C . LEU A 1 268 ? -13.824 -4.111 0.438 1.00 97.00 268 LEU A C 1
ATOM 2082 O O . LEU A 1 268 ? -14.867 -3.665 -0.037 1.00 97.00 268 LEU A O 1
ATOM 2086 N N . ARG A 1 269 ? -13.550 -3.995 1.742 1.00 96.50 269 ARG A N 1
ATOM 2087 C CA . ARG A 1 269 ? -14.383 -3.244 2.701 1.00 96.50 269 ARG A CA 1
ATOM 2088 C C . ARG A 1 269 ? -13.670 -2.047 3.325 1.00 96.50 269 ARG A C 1
ATOM 2090 O O . ARG A 1 269 ? -14.251 -1.407 4.200 1.00 96.50 269 ARG A O 1
ATOM 2097 N N . ALA A 1 270 ? -12.428 -1.773 2.926 1.00 96.94 270 ALA A N 1
ATOM 2098 C CA . ALA A 1 270 ? -11.716 -0.575 3.343 1.00 96.94 270 ALA A CA 1
ATOM 2099 C C . ALA A 1 270 ? -12.515 0.671 2.955 1.00 96.94 270 ALA A C 1
ATOM 2101 O O . ALA A 1 270 ? -13.238 0.654 1.958 1.00 96.94 270 ALA A O 1
ATOM 2102 N N . LYS A 1 271 ? -12.386 1.762 3.708 1.00 94.25 271 LYS A N 1
ATOM 2103 C CA . LYS A 1 271 ? -13.072 3.011 3.355 1.00 94.25 271 LYS A CA 1
ATOM 2104 C C . LYS A 1 271 ? -12.726 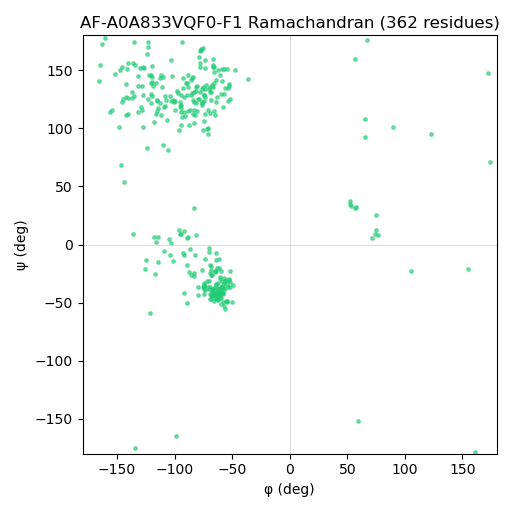3.441 1.925 1.00 94.25 271 LYS A C 1
ATOM 2106 O O . LYS A 1 271 ? -13.625 3.667 1.116 1.00 94.25 271 LYS A O 1
ATOM 2111 N N . VAL A 1 272 ? -11.433 3.447 1.603 1.00 94.12 272 VAL A N 1
ATOM 2112 C CA . VAL A 1 272 ? -10.915 3.700 0.255 1.00 94.12 272 VAL A CA 1
ATOM 2113 C C . VAL A 1 272 ? -10.106 2.499 -0.230 1.00 94.12 272 VAL A C 1
ATOM 2115 O O . VAL A 1 272 ? -9.214 2.025 0.469 1.00 94.12 272 VAL A O 1
ATOM 2118 N N . LEU A 1 273 ? -10.400 2.013 -1.434 1.00 96.62 273 LEU A N 1
ATOM 2119 C CA . LEU A 1 273 ? -9.543 1.066 -2.151 1.00 96.62 273 LEU A CA 1
ATOM 2120 C C . LEU A 1 273 ? -8.801 1.806 -3.259 1.00 96.62 273 LEU A C 1
ATOM 2122 O O . LEU A 1 273 ? -9.425 2.476 -4.069 1.00 96.62 273 LEU A O 1
ATOM 2126 N N . ILE A 1 274 ? -7.487 1.664 -3.308 1.00 95.62 274 ILE A N 1
ATOM 2127 C CA . ILE A 1 274 ? -6.630 2.149 -4.381 1.00 95.62 274 ILE A CA 1
ATOM 2128 C C . ILE A 1 274 ? -6.149 0.910 -5.137 1.00 95.62 274 ILE A C 1
ATOM 2130 O O . ILE A 1 274 ? -5.528 0.028 -4.543 1.00 95.62 274 ILE A O 1
ATOM 2134 N N . THR A 1 275 ? -6.486 0.786 -6.415 1.00 96.00 275 THR A N 1
ATOM 2135 C CA . THR A 1 275 ? -6.182 -0.432 -7.175 1.00 96.00 275 THR A CA 1
ATOM 2136 C C . THR A 1 275 ? -5.868 -0.135 -8.629 1.00 96.00 275 THR A C 1
ATOM 2138 O O . THR A 1 275 ? -6.318 0.877 -9.167 1.00 96.00 275 THR A O 1
ATOM 2141 N N . GLU A 1 276 ? -5.069 -0.992 -9.259 1.00 93.38 276 GLU A N 1
ATOM 2142 C CA . GLU A 1 276 ? -4.743 -0.828 -10.668 1.00 93.38 276 GLU A CA 1
ATOM 2143 C C . GLU A 1 276 ? -5.968 -1.016 -11.578 1.00 93.38 276 GLU A C 1
ATOM 2145 O O . GLU A 1 276 ? -6.933 -1.700 -11.244 1.00 93.38 276 GLU A O 1
ATOM 2150 N N . ALA A 1 277 ? -5.925 -0.395 -12.749 1.00 91.19 277 ALA A N 1
ATOM 2151 C CA . ALA A 1 277 ? -6.779 -0.724 -13.881 1.00 91.19 277 ALA A CA 1
ATOM 2152 C C . ALA A 1 277 ? -5.967 -0.480 -15.152 1.00 91.19 277 ALA A C 1
ATOM 2154 O O . ALA A 1 277 ? -6.209 0.483 -15.884 1.00 91.19 277 ALA A O 1
ATOM 2155 N N . THR A 1 278 ? -4.949 -1.318 -15.364 1.00 90.56 278 THR A N 1
ATOM 2156 C CA . THR A 1 278 ? -3.931 -1.079 -16.393 1.00 90.56 278 THR A CA 1
ATOM 2157 C C . THR A 1 278 ? -4.531 -0.964 -17.788 1.00 90.56 278 THR A C 1
ATOM 2159 O O . THR A 1 278 ? -4.081 -0.114 -18.555 1.00 90.56 278 THR A O 1
ATOM 2162 N N . PHE A 1 279 ? -5.572 -1.745 -18.093 1.00 91.94 279 PHE A N 1
ATOM 2163 C CA . PHE A 1 279 ? -6.204 -1.800 -19.413 1.00 91.94 279 PHE A CA 1
ATOM 2164 C C . PHE A 1 279 ? -7.683 -1.392 -19.387 1.00 91.94 279 PHE A C 1
ATOM 2166 O O . PHE A 1 279 ? -8.439 -1.776 -18.486 1.00 91.94 279 PHE A O 1
ATOM 2173 N N . LEU A 1 280 ? -8.089 -0.580 -20.370 1.00 87.94 280 LEU A N 1
ATOM 2174 C CA . LEU A 1 280 ? -9.374 0.134 -20.376 1.00 87.94 280 LEU A CA 1
ATOM 2175 C C . LEU A 1 280 ? -10.241 -0.091 -21.627 1.00 87.94 280 LEU A C 1
ATOM 2177 O O . LEU A 1 280 ? -11.451 0.191 -21.584 1.00 87.94 280 LEU A O 1
ATOM 2181 N N . ASP A 1 281 ? -9.628 -0.510 -22.733 1.00 83.31 281 ASP A N 1
ATOM 2182 C CA . ASP A 1 281 ? -10.224 -0.556 -24.072 1.00 83.31 281 ASP A CA 1
ATOM 2183 C C . ASP A 1 281 ? -10.735 -1.956 -24.462 1.00 83.31 281 ASP A C 1
ATOM 2185 O O . ASP A 1 281 ? -11.023 -2.780 -23.608 1.00 83.31 281 ASP A O 1
ATOM 2189 N N . GLU A 1 282 ? -11.000 -2.185 -25.745 1.00 81.69 282 GLU A N 1
ATOM 2190 C CA . GLU A 1 282 ? -11.378 -3.507 -26.268 1.00 81.69 282 GLU A CA 1
ATOM 2191 C C . GLU A 1 282 ? -10.255 -4.125 -27.115 1.00 81.69 282 GLU A C 1
ATOM 2193 O O . GLU A 1 282 ? -10.376 -5.263 -27.563 1.00 81.69 282 GLU A O 1
ATOM 2198 N N . GLU A 1 283 ? -9.171 -3.378 -27.353 1.00 83.56 283 GLU A N 1
ATOM 2199 C CA . GLU A 1 283 ? -8.007 -3.843 -28.110 1.00 83.56 283 GLU A CA 1
ATOM 2200 C C . GLU A 1 283 ? -7.180 -4.819 -27.272 1.00 83.56 283 GLU A C 1
ATOM 2202 O O . GLU A 1 283 ? -6.637 -5.793 -27.799 1.00 83.56 283 GLU A O 1
ATOM 2207 N N . ILE A 1 284 ? -7.112 -4.571 -25.962 1.00 87.31 284 ILE A N 1
ATOM 2208 C CA . ILE A 1 284 ? -6.426 -5.417 -24.996 1.00 87.31 284 ILE A CA 1
ATOM 2209 C C . ILE A 1 284 ? -7.466 -6.169 -24.176 1.00 87.31 284 ILE A C 1
ATOM 2211 O O . ILE A 1 284 ? -8.140 -5.612 -23.312 1.00 87.31 284 ILE A O 1
ATOM 2215 N N . ASP A 1 285 ? -7.586 -7.466 -24.447 1.00 92.62 285 ASP A N 1
ATOM 2216 C CA . ASP A 1 285 ? -8.531 -8.317 -23.741 1.00 92.62 285 ASP A CA 1
ATOM 2217 C C . ASP A 1 285 ? -8.072 -8.684 -22.315 1.00 92.62 285 ASP A C 1
ATOM 2219 O O . ASP A 1 285 ? -6.937 -8.459 -21.878 1.00 92.62 285 ASP A O 1
ATOM 2223 N N . VAL A 1 286 ? -9.005 -9.272 -21.568 1.00 94.44 286 VAL A N 1
ATOM 2224 C CA . VAL A 1 286 ? -8.799 -9.725 -20.187 1.00 94.44 286 VAL A CA 1
ATOM 2225 C C . VAL A 1 286 ? -7.676 -10.764 -20.085 1.00 94.44 286 VAL A C 1
ATOM 2227 O O . VAL A 1 286 ? -6.915 -10.763 -19.119 1.00 94.44 286 VAL A O 1
ATOM 2230 N N . GLU A 1 287 ? -7.541 -11.650 -21.072 1.00 95.50 287 GLU A N 1
ATOM 2231 C CA . GLU A 1 287 ? -6.524 -12.704 -21.045 1.00 95.50 287 GLU A CA 1
ATOM 2232 C C . GLU A 1 287 ? -5.118 -12.128 -21.242 1.00 95.50 287 GLU A C 1
ATOM 2234 O O . GLU A 1 287 ? -4.166 -12.559 -20.584 1.00 95.50 287 GLU A O 1
ATOM 2239 N N . HIS A 1 288 ? -4.981 -11.103 -22.084 1.00 94.62 288 HIS A N 1
ATOM 2240 C CA . HIS A 1 288 ? -3.749 -10.344 -22.228 1.00 94.62 288 HIS A CA 1
ATOM 2241 C C . HIS A 1 288 ? -3.374 -9.635 -20.926 1.00 94.62 288 HIS A C 1
ATOM 2243 O O . HIS A 1 288 ? -2.216 -9.725 -20.509 1.00 94.62 288 HIS A O 1
ATOM 2249 N N . ALA A 1 289 ? -4.332 -8.966 -20.276 1.00 94.75 289 ALA A N 1
ATOM 2250 C CA . ALA A 1 289 ? -4.111 -8.300 -18.994 1.00 94.75 289 ALA A CA 1
ATOM 2251 C C . ALA A 1 289 ? -3.590 -9.292 -17.939 1.00 94.75 289 ALA A C 1
ATOM 2253 O O . ALA A 1 289 ? -2.495 -9.114 -17.396 1.00 94.75 289 ALA A O 1
ATOM 2254 N N . LYS A 1 290 ? -4.302 -10.410 -17.754 1.00 95.44 290 LYS A N 1
ATOM 2255 C CA . LYS A 1 290 ? -3.933 -11.471 -16.805 1.00 95.44 290 LYS A CA 1
ATOM 2256 C C . LYS A 1 290 ? -2.568 -12.078 -17.085 1.00 95.44 290 LYS A C 1
ATOM 2258 O O . LYS A 1 290 ? -1.801 -12.311 -16.154 1.00 95.44 290 LYS A O 1
ATOM 2263 N N . LYS A 1 291 ? -2.234 -12.322 -18.357 1.00 96.06 291 LYS A N 1
ATOM 2264 C CA . LYS A 1 291 ? -0.932 -12.879 -18.753 1.00 96.06 291 LYS A CA 1
ATOM 2265 C C . LYS A 1 291 ? 0.239 -11.999 -18.304 1.00 96.06 291 LYS A C 1
ATOM 2267 O O . LYS A 1 291 ? 1.308 -12.530 -18.008 1.00 96.06 291 LYS A O 1
ATOM 2272 N N . HIS A 1 292 ? 0.036 -10.685 -18.247 1.00 95.19 292 HIS A N 1
ATOM 2273 C CA . HIS A 1 292 ? 1.030 -9.723 -17.771 1.00 95.19 292 HIS A CA 1
ATOM 2274 C C . HIS A 1 292 ? 0.847 -9.361 -16.291 1.00 95.19 292 HIS A C 1
ATOM 2276 O O . HIS A 1 292 ? 1.534 -8.479 -15.791 1.00 95.19 292 HIS A O 1
ATOM 2282 N N . GLY A 1 293 ? -0.026 -10.071 -15.569 1.00 96.88 293 GLY A N 1
ATOM 2283 C CA . GLY A 1 293 ? -0.237 -9.879 -14.138 1.00 96.88 293 GLY A CA 1
ATOM 2284 C C . GLY A 1 293 ? -1.036 -8.625 -13.784 1.00 96.88 293 GLY A C 1
ATOM 2285 O O . GLY A 1 293 ? -0.862 -8.124 -12.678 1.00 96.88 293 GLY A O 1
ATOM 2286 N N . HIS A 1 294 ? -1.870 -8.131 -14.701 1.00 97.25 294 HIS A N 1
ATOM 2287 C CA . HIS A 1 294 ? -2.638 -6.896 -14.554 1.00 97.25 294 HIS A CA 1
ATOM 2288 C C . HIS A 1 294 ? -4.143 -7.114 -14.725 1.00 97.25 294 HIS A C 1
ATOM 2290 O O . HIS A 1 294 ? -4.588 -8.173 -15.178 1.00 97.25 294 HIS A O 1
ATOM 2296 N N . MET A 1 295 ? -4.926 -6.086 -14.397 1.00 94.88 295 MET A N 1
ATOM 2297 C CA . MET A 1 295 ? -6.378 -6.081 -14.550 1.00 94.88 295 MET A CA 1
ATOM 2298 C C . MET A 1 295 ? -6.850 -5.291 -15.761 1.00 94.88 295 MET A C 1
ATOM 2300 O O . MET A 1 295 ? -6.350 -4.210 -16.093 1.00 94.88 295 MET A O 1
ATOM 2304 N N . HIS A 1 296 ? -7.927 -5.804 -16.349 1.00 93.94 296 HIS A N 1
ATOM 2305 C CA . HIS A 1 296 ? -8.783 -5.031 -17.228 1.00 93.94 296 HIS A CA 1
ATOM 2306 C C . HIS A 1 296 ? -9.950 -4.409 -16.441 1.00 93.94 296 HIS A C 1
ATOM 2308 O O . HIS A 1 296 ? -10.546 -5.045 -15.568 1.00 93.94 296 HIS A O 1
ATOM 2314 N N . ILE A 1 297 ? -10.361 -3.185 -16.786 1.00 91.06 297 ILE A N 1
ATOM 2315 C CA . ILE A 1 297 ? -11.480 -2.491 -16.114 1.00 91.06 297 ILE A CA 1
ATOM 2316 C C . ILE A 1 297 ? -12.801 -3.280 -16.143 1.00 91.06 297 ILE A C 1
ATOM 2318 O O . ILE A 1 297 ? -13.627 -3.153 -15.239 1.00 91.06 297 ILE A O 1
ATOM 2322 N N . SER A 1 298 ? -13.015 -4.108 -17.169 1.00 91.69 298 SER A N 1
ATOM 2323 C CA . SER A 1 298 ? -14.210 -4.959 -17.273 1.00 91.69 298 SER A CA 1
ATOM 2324 C C . SER A 1 298 ? -14.310 -5.970 -16.130 1.00 91.69 298 SER A C 1
ATOM 2326 O O . SER A 1 298 ? -15.418 -6.238 -15.674 1.00 91.69 298 SER A O 1
ATOM 2328 N N . GLU A 1 299 ? -13.189 -6.475 -15.615 1.00 93.31 299 GLU A N 1
ATOM 2329 C CA . GLU A 1 299 ? -13.175 -7.431 -14.501 1.00 93.31 299 GLU A CA 1
ATOM 2330 C C . GLU A 1 299 ? -13.599 -6.756 -13.191 1.00 93.31 299 GLU A C 1
ATOM 2332 O O . GLU A 1 299 ? -14.373 -7.310 -12.408 1.00 93.31 299 GLU A O 1
ATOM 2337 N N . ILE A 1 300 ? -13.174 -5.504 -12.986 1.00 90.75 300 ILE A N 1
ATOM 2338 C CA . ILE A 1 300 ? -13.619 -4.678 -11.855 1.00 90.75 300 ILE A CA 1
ATOM 2339 C C . ILE A 1 300 ? -15.138 -4.467 -11.931 1.00 90.75 300 ILE A C 1
ATOM 2341 O O . ILE A 1 300 ? -15.838 -4.594 -10.924 1.00 90.75 300 ILE A O 1
ATOM 2345 N N . MET A 1 301 ? -15.670 -4.191 -13.127 1.00 89.19 301 MET A N 1
ATOM 2346 C CA . MET A 1 301 ? -17.112 -4.029 -13.343 1.00 89.19 301 MET A CA 1
ATOM 2347 C C . MET A 1 301 ? -17.887 -5.331 -13.111 1.00 89.19 301 MET A C 1
ATOM 2349 O O . MET A 1 301 ? -18.933 -5.314 -12.461 1.00 89.19 301 MET A O 1
ATOM 2353 N N . GLU A 1 302 ? -17.382 -6.462 -13.600 1.00 91.75 302 GLU A N 1
ATOM 2354 C CA . GLU A 1 302 ? -17.989 -7.782 -13.397 1.00 91.75 302 GLU A CA 1
ATOM 2355 C C . GLU A 1 302 ? -18.075 -8.138 -11.904 1.00 91.75 302 GLU A C 1
ATOM 2357 O O . GLU A 1 302 ? -19.054 -8.721 -11.421 1.00 91.75 302 GLU A O 1
ATOM 2362 N N . HIS A 1 303 ? -17.063 -7.734 -11.141 1.00 92.31 303 HIS A N 1
ATOM 2363 C CA . HIS A 1 303 ? -16.960 -7.990 -9.713 1.00 92.31 303 HIS A CA 1
ATOM 2364 C C . HIS A 1 303 ? -17.485 -6.850 -8.829 1.00 92.31 303 HIS A C 1
ATOM 2366 O O . HIS A 1 303 ? -17.393 -6.943 -7.604 1.00 92.31 303 HIS A O 1
ATOM 2372 N N . ALA A 1 304 ? -18.144 -5.836 -9.408 1.00 89.69 304 ALA A N 1
ATOM 2373 C CA . ALA A 1 304 ? -18.631 -4.638 -8.713 1.00 89.69 304 ALA A CA 1
ATOM 2374 C C . ALA A 1 304 ? -19.425 -4.939 -7.422 1.00 89.69 304 ALA A C 1
ATOM 2376 O O . ALA A 1 304 ? -19.328 -4.218 -6.431 1.00 89.69 304 ALA A O 1
ATOM 2377 N N . LYS A 1 305 ? -20.187 -6.042 -7.402 1.00 90.25 305 LYS A N 1
ATOM 2378 C CA . LYS A 1 305 ? -21.006 -6.477 -6.253 1.00 90.25 305 LYS A CA 1
ATOM 2379 C C . LYS A 1 305 ? -20.208 -6.829 -4.988 1.00 90.25 305 LYS A C 1
ATOM 2381 O O . LYS A 1 305 ? -20.796 -6.891 -3.904 1.00 90.25 305 LYS A O 1
ATOM 2386 N N . TRP A 1 306 ? -18.915 -7.120 -5.125 1.00 93.44 306 TRP A N 1
ATOM 2387 C CA . TRP A 1 306 ? -18.045 -7.522 -4.020 1.00 93.44 306 TRP A CA 1
ATOM 2388 C C . TRP A 1 306 ? -17.446 -6.329 -3.280 1.00 93.44 306 TRP A C 1
ATOM 2390 O O . TRP A 1 306 ? -17.184 -6.432 -2.081 1.00 93.44 306 TRP A O 1
ATOM 2400 N N . PHE A 1 307 ? -17.309 -5.186 -3.951 1.00 93.88 307 PHE A N 1
ATOM 2401 C CA . PHE A 1 307 ? -16.771 -3.976 -3.349 1.00 93.88 307 PHE A CA 1
ATOM 2402 C C . PHE A 1 307 ? -17.786 -3.343 -2.394 1.00 93.88 307 PHE A C 1
ATOM 2404 O O . PHE A 1 307 ? -18.945 -3.081 -2.727 1.00 93.88 307 PHE A O 1
ATOM 2411 N N . ARG A 1 308 ? -17.337 -3.098 -1.165 1.00 94.94 308 ARG A N 1
ATOM 2412 C CA . ARG A 1 308 ? -18.077 -2.418 -0.093 1.00 94.94 308 ARG A CA 1
ATOM 2413 C C . ARG A 1 308 ? -17.433 -1.088 0.291 1.00 94.94 308 ARG A C 1
ATOM 2415 O O . ARG A 1 308 ? -17.881 -0.464 1.249 1.00 94.94 308 ARG A O 1
ATOM 2422 N N . ASN A 1 309 ? -16.417 -0.668 -0.457 1.00 92.88 309 ASN A N 1
ATOM 2423 C CA . ASN A 1 309 ? -15.687 0.571 -0.245 1.00 92.88 309 ASN A CA 1
ATOM 2424 C C . ASN A 1 309 ? -16.595 1.803 -0.409 1.00 92.88 309 ASN A C 1
ATOM 2426 O O . ASN A 1 309 ? -17.565 1.806 -1.181 1.00 92.88 309 ASN A O 1
ATOM 2430 N N . GLU A 1 310 ? -16.274 2.872 0.317 1.00 88.00 310 GLU A N 1
ATOM 2431 C CA . GLU A 1 310 ? -16.916 4.177 0.131 1.00 88.00 310 GLU A CA 1
ATOM 2432 C C . GLU A 1 310 ? -16.408 4.845 -1.153 1.00 88.00 310 GLU A C 1
ATOM 2434 O O . GLU A 1 310 ? -17.210 5.421 -1.884 1.00 88.00 310 GLU A O 1
ATOM 2439 N N . ALA A 1 311 ? -15.125 4.663 -1.484 1.00 86.25 311 ALA A N 1
ATOM 2440 C CA . ALA A 1 311 ? -14.538 5.070 -2.759 1.00 86.25 311 ALA A CA 1
ATOM 2441 C C . ALA A 1 311 ? -13.522 4.044 -3.290 1.00 86.25 311 ALA A C 1
ATOM 2443 O O . ALA A 1 311 ? -12.852 3.355 -2.516 1.00 86.25 311 ALA A O 1
ATOM 2444 N N . ILE A 1 312 ? -13.391 3.976 -4.617 1.00 88.06 312 ILE A N 1
ATOM 2445 C CA . ILE A 1 312 ? -12.337 3.231 -5.315 1.00 88.06 312 ILE A CA 1
ATOM 2446 C C . ILE A 1 312 ? -11.545 4.223 -6.176 1.00 88.06 312 ILE A C 1
ATOM 2448 O O . ILE A 1 312 ? -12.112 4.907 -7.024 1.00 88.06 312 ILE A O 1
ATOM 2452 N N . LEU A 1 313 ? -10.240 4.324 -5.955 1.00 86.12 313 LEU A N 1
ATOM 2453 C CA . LEU A 1 313 ? -9.308 5.098 -6.769 1.00 86.12 313 LEU A CA 1
ATOM 2454 C C . LEU A 1 313 ? -8.587 4.139 -7.711 1.00 86.12 313 LEU A C 1
ATOM 2456 O O . LEU A 1 313 ? -7.854 3.262 -7.259 1.00 86.12 313 LEU A O 1
ATOM 2460 N N . LEU A 1 314 ? -8.800 4.314 -9.011 1.00 90.38 314 LEU A N 1
ATOM 2461 C CA . LEU A 1 314 ? -8.108 3.525 -10.022 1.00 90.38 314 LEU A CA 1
ATOM 2462 C C . LEU A 1 314 ? -6.783 4.190 -10.398 1.00 90.38 314 LEU A C 1
ATOM 2464 O O . LEU A 1 314 ? -6.726 5.408 -10.593 1.00 90.38 314 LEU A O 1
ATOM 2468 N N . THR A 1 315 ? -5.728 3.387 -10.486 1.00 88.56 315 THR A N 1
ATOM 2469 C CA . THR A 1 315 ? -4.356 3.827 -10.762 1.00 88.56 315 THR A CA 1
ATOM 2470 C C . THR A 1 315 ? -3.691 2.934 -11.812 1.00 88.56 315 THR A C 1
ATOM 2472 O O . THR A 1 315 ? -4.324 2.037 -12.365 1.00 88.56 315 THR A O 1
ATOM 2475 N N . HIS A 1 316 ? -2.403 3.167 -12.076 1.00 90.06 316 HIS A N 1
ATOM 2476 C CA . HIS A 1 316 ? -1.549 2.307 -12.899 1.00 90.06 316 HIS A CA 1
ATOM 2477 C C . HIS A 1 316 ? -2.073 2.092 -14.330 1.00 90.06 316 HIS A C 1
ATOM 2479 O O . HIS A 1 316 ? -1.869 1.049 -14.937 1.00 90.06 316 HIS A O 1
ATOM 2485 N N . PHE A 1 317 ? -2.753 3.088 -14.905 1.00 89.19 317 PHE A N 1
ATOM 2486 C CA . PHE A 1 317 ? -3.187 3.015 -16.302 1.00 89.19 317 PHE A CA 1
ATOM 2487 C C . PHE A 1 317 ? -1.984 2.842 -17.219 1.00 89.19 317 PHE A C 1
ATOM 2489 O O . PHE A 1 317 ? -0.958 3.500 -17.024 1.00 89.19 317 PHE A O 1
ATOM 2496 N N . SER A 1 318 ? -2.130 2.009 -18.247 1.00 87.12 318 SER A N 1
ATOM 2497 C CA . SER A 1 318 ? -1.131 1.904 -19.301 1.00 87.12 318 SER A CA 1
ATOM 2498 C C . SER A 1 318 ? -0.809 3.283 -19.880 1.00 87.12 318 SER A C 1
ATOM 2500 O O . SER A 1 318 ? -1.704 4.092 -20.140 1.00 87.12 318 SER A O 1
ATOM 2502 N N . SER A 1 319 ? 0.476 3.534 -20.132 1.00 81.00 319 SER A N 1
ATOM 2503 C CA . SER A 1 319 ? 0.958 4.769 -20.764 1.00 81.00 319 SER A CA 1
ATOM 2504 C C . SER A 1 319 ? 0.419 4.984 -22.186 1.00 81.00 319 SER A C 1
ATOM 2506 O O . SER A 1 319 ? 0.525 6.086 -22.721 1.00 81.00 319 SER A O 1
ATOM 2508 N N . HIS A 1 320 ? -0.198 3.961 -22.787 1.00 81.50 320 HIS A N 1
ATOM 2509 C CA . HIS A 1 320 ? -0.907 4.070 -24.059 1.00 81.50 320 HIS A CA 1
ATOM 2510 C C . HIS A 1 320 ? -2.187 4.918 -23.975 1.00 81.50 320 HIS A C 1
ATOM 2512 O O . HIS A 1 320 ? -2.633 5.437 -24.999 1.00 81.50 320 HIS A O 1
ATOM 2518 N N . TYR A 1 321 ? -2.776 5.093 -22.785 1.00 80.75 321 TYR A N 1
ATOM 2519 C CA . TYR A 1 321 ? -4.007 5.864 -22.625 1.00 80.75 321 TYR A CA 1
ATOM 2520 C C . TYR A 1 321 ? -3.749 7.343 -22.366 1.00 80.75 321 TYR A C 1
ATOM 2522 O O . TYR A 1 321 ? -3.040 7.719 -21.432 1.00 80.75 321 TYR A O 1
ATOM 2530 N N . THR A 1 322 ? -4.412 8.197 -23.149 1.00 76.81 322 THR A N 1
ATOM 2531 C CA . THR A 1 322 ? -4.484 9.628 -22.840 1.00 76.81 322 THR A CA 1
ATOM 2532 C C . THR A 1 322 ? -5.421 9.875 -21.661 1.00 76.81 322 THR A C 1
ATOM 2534 O O . THR A 1 322 ? -6.308 9.069 -21.359 1.00 76.81 322 THR A O 1
ATOM 2537 N N . VAL A 1 323 ? -5.258 11.022 -21.002 1.00 68.69 323 VAL A N 1
ATOM 2538 C CA . VAL A 1 323 ? -6.121 11.423 -19.883 1.00 68.69 323 VAL A CA 1
ATOM 2539 C C . VAL A 1 323 ? -7.581 11.529 -20.331 1.00 68.69 323 VAL A C 1
ATOM 2541 O O . VAL A 1 323 ? -8.474 11.087 -19.611 1.00 68.69 323 VAL A O 1
ATOM 2544 N N . GLU A 1 324 ? -7.832 12.042 -21.536 1.00 69.44 324 GLU A N 1
ATOM 2545 C CA . GLU A 1 324 ? -9.172 12.148 -22.121 1.00 69.44 324 GLU A CA 1
ATOM 2546 C C . GLU A 1 324 ? -9.795 10.769 -22.292 1.00 69.44 324 GLU A C 1
ATOM 2548 O O . GLU A 1 324 ? -10.950 10.580 -21.922 1.00 69.44 324 GLU A O 1
ATOM 2553 N N . ARG A 1 325 ? -9.027 9.790 -22.788 1.00 72.56 325 ARG A N 1
ATOM 2554 C CA . ARG A 1 325 ? -9.520 8.423 -22.963 1.00 72.56 325 ARG A CA 1
ATOM 2555 C C . ARG A 1 325 ? -9.835 7.762 -21.628 1.00 72.56 325 ARG A C 1
ATOM 2557 O O . ARG A 1 325 ? -10.871 7.111 -21.508 1.00 72.56 325 ARG A O 1
ATOM 2564 N N . ILE A 1 326 ? -8.979 7.956 -20.623 1.00 75.06 326 ILE A N 1
ATOM 2565 C CA . ILE A 1 326 ? -9.241 7.498 -19.255 1.00 75.06 326 ILE A CA 1
ATOM 2566 C C . ILE A 1 326 ? -10.573 8.101 -18.793 1.00 75.06 326 ILE A C 1
ATOM 2568 O O . ILE A 1 326 ? -11.504 7.367 -18.474 1.00 75.06 326 ILE A O 1
ATOM 2572 N N . ILE A 1 327 ? -10.718 9.429 -18.844 1.00 70.50 327 ILE A N 1
ATOM 2573 C CA . ILE A 1 327 ? -11.944 10.134 -18.439 1.00 70.50 327 ILE A CA 1
ATOM 2574 C C . ILE A 1 327 ? -13.173 9.664 -19.233 1.00 70.50 327 ILE A C 1
ATOM 2576 O O . ILE A 1 327 ? -14.221 9.451 -18.633 1.00 70.50 327 ILE A O 1
ATOM 2580 N N . GLU A 1 328 ? -13.077 9.459 -20.543 1.00 69.06 328 GLU A N 1
ATOM 2581 C CA . GLU A 1 328 ? -14.186 9.035 -21.407 1.00 69.06 328 GLU A CA 1
ATOM 2582 C C . GLU A 1 328 ? -14.672 7.620 -21.073 1.00 69.06 328 GLU A C 1
ATOM 2584 O O . GLU A 1 328 ? -15.876 7.397 -20.894 1.00 69.06 328 GLU A O 1
ATOM 2589 N N . VAL A 1 329 ? -13.744 6.663 -20.947 1.00 66.44 329 VAL A N 1
ATOM 2590 C CA . VAL A 1 329 ? -14.060 5.292 -20.523 1.00 66.44 329 VAL A CA 1
ATOM 2591 C C . VAL A 1 329 ? -14.750 5.331 -19.162 1.00 66.44 329 VAL A C 1
ATOM 2593 O O . VAL A 1 329 ? -15.736 4.624 -18.946 1.00 66.44 329 VAL A O 1
ATOM 2596 N N . ASN A 1 330 ? -14.297 6.222 -18.282 1.00 57.53 330 ASN A N 1
ATOM 2597 C CA . ASN A 1 330 ? -14.902 6.423 -16.980 1.00 57.53 330 ASN A CA 1
ATOM 2598 C C . ASN A 1 330 ? -16.285 7.052 -17.056 1.00 57.53 330 ASN A C 1
ATOM 2600 O O . ASN A 1 330 ? -17.177 6.518 -16.424 1.00 57.53 330 ASN A O 1
ATOM 2604 N N . LEU A 1 331 ? -16.516 8.116 -17.828 1.00 47.53 331 LEU A N 1
ATOM 2605 C CA . LEU A 1 331 ? -17.831 8.760 -17.956 1.00 47.53 331 LEU A CA 1
ATOM 2606 C C . LEU A 1 331 ? -18.872 7.818 -18.575 1.00 47.53 331 LEU A C 1
ATOM 2608 O O . LEU A 1 331 ? -20.018 7.781 -18.131 1.00 47.53 331 LEU A O 1
ATOM 2612 N N . THR A 1 332 ? -18.458 7.000 -19.542 1.00 49.72 332 THR A N 1
ATOM 2613 C CA . THR A 1 332 ? -19.340 6.041 -20.222 1.00 49.72 332 THR A CA 1
ATOM 2614 C C . THR A 1 332 ? -19.665 4.839 -19.327 1.00 49.72 332 THR A C 1
ATOM 2616 O O . THR A 1 332 ? -20.793 4.345 -19.325 1.00 49.72 332 THR A O 1
ATOM 2619 N N . LYS A 1 333 ? -18.709 4.391 -18.499 1.00 48.78 333 LYS A N 1
ATOM 2620 C CA . LYS A 1 333 ? -18.884 3.279 -17.542 1.00 48.78 333 LYS A CA 1
ATOM 2621 C C . LYS A 1 333 ? -19.328 3.749 -16.134 1.00 48.78 333 LYS A C 1
ATOM 2623 O O . LYS A 1 333 ? -19.741 2.925 -15.317 1.00 48.78 333 LYS A O 1
ATOM 2628 N N . ALA A 1 334 ? -19.359 5.064 -15.862 1.00 39.66 334 ALA A N 1
ATOM 2629 C CA . ALA A 1 334 ? -19.741 5.711 -14.588 1.00 39.66 334 ALA A CA 1
ATOM 2630 C C . ALA A 1 334 ? -21.233 5.609 -14.248 1.00 39.66 334 ALA A C 1
ATOM 2632 O O . ALA A 1 334 ? -21.644 5.920 -13.125 1.00 39.66 334 ALA A O 1
ATOM 2633 N N . ILE A 1 335 ? -22.050 5.090 -15.165 1.00 34.94 335 ILE A N 1
ATOM 2634 C CA . ILE A 1 335 ? -23.444 4.726 -14.884 1.00 34.94 335 ILE A CA 1
ATOM 2635 C C . ILE A 1 335 ? -23.531 3.581 -13.838 1.00 34.94 335 ILE A C 1
ATOM 2637 O O . ILE A 1 335 ? -24.591 3.358 -13.252 1.00 34.94 335 ILE A O 1
ATOM 2641 N N . LEU A 1 336 ? -22.403 2.968 -13.441 1.00 34.56 336 LEU A N 1
ATOM 2642 C CA . LEU A 1 336 ? -22.261 2.132 -12.232 1.00 34.56 336 LEU A CA 1
ATOM 2643 C C . LEU A 1 336 ? -22.005 2.919 -10.913 1.00 34.56 336 LEU A C 1
ATOM 2645 O O . LEU A 1 336 ? -21.418 2.397 -9.971 1.00 34.56 336 LEU A O 1
ATOM 2649 N N . ARG A 1 337 ? -22.552 4.143 -10.813 1.00 30.34 337 ARG A N 1
ATOM 2650 C CA . ARG A 1 337 ? -22.946 4.881 -9.585 1.00 30.34 337 ARG A CA 1
ATOM 2651 C C . ARG A 1 337 ? -21.827 5.301 -8.597 1.00 30.34 337 ARG A C 1
ATOM 2653 O O . ARG A 1 337 ? -21.601 4.685 -7.559 1.00 30.34 337 ARG A O 1
ATOM 2660 N N . THR A 1 338 ? -21.328 6.529 -8.798 1.00 31.53 338 THR A N 1
ATOM 2661 C CA . THR A 1 338 ? -20.881 7.524 -7.774 1.00 31.53 338 THR A CA 1
ATOM 2662 C C . THR A 1 338 ? -19.566 7.360 -6.989 1.00 31.53 338 THR A C 1
ATOM 2664 O O . THR A 1 338 ? -19.363 8.138 -6.060 1.00 31.53 338 THR A O 1
ATOM 2667 N N . ARG A 1 339 ? -18.653 6.423 -7.286 1.00 46.22 339 ARG A N 1
ATOM 2668 C CA . ARG A 1 339 ? -17.536 6.147 -6.340 1.00 46.22 339 ARG A CA 1
ATOM 2669 C C . ARG A 1 339 ? -16.132 5.981 -6.917 1.00 46.22 339 ARG A C 1
ATOM 2671 O O . ARG A 1 339 ? -15.231 5.624 -6.163 1.00 46.22 339 ARG A O 1
ATOM 2678 N N . ILE A 1 340 ? -15.926 6.263 -8.203 1.00 42.91 340 ILE A N 1
ATOM 2679 C CA . ILE A 1 340 ? -14.606 6.140 -8.835 1.00 42.91 340 ILE A CA 1
ATOM 2680 C C . ILE A 1 340 ? -14.041 7.532 -9.131 1.00 42.91 340 ILE A C 1
ATOM 2682 O O . ILE A 1 340 ? -14.663 8.307 -9.857 1.00 42.91 340 ILE A O 1
ATOM 2686 N N . ARG A 1 341 ? -12.890 7.868 -8.537 1.00 44.53 341 ARG A N 1
ATOM 2687 C CA . ARG A 1 341 ? -12.145 9.114 -8.808 1.00 44.53 341 ARG A CA 1
ATOM 2688 C C . ARG A 1 341 ? -10.758 8.771 -9.347 1.00 44.53 341 ARG A C 1
ATOM 2690 O O . ARG A 1 341 ? -10.252 7.697 -9.049 1.00 44.53 341 ARG A O 1
ATOM 2697 N N . PHE A 1 342 ? -10.168 9.671 -10.132 1.00 43.91 342 PHE A N 1
ATOM 2698 C CA . PHE A 1 342 ? -8.914 9.449 -10.863 1.00 43.91 342 PHE A CA 1
ATOM 2699 C C . PHE A 1 342 ? -7.863 10.490 -10.482 1.00 43.91 342 PHE A C 1
ATOM 2701 O O . PHE A 1 342 ? -8.202 11.653 -10.262 1.00 43.91 342 PHE A O 1
ATOM 2708 N N . LEU A 1 343 ? -6.593 10.078 -10.470 1.00 42.50 343 LEU A N 1
ATOM 2709 C CA . LEU A 1 343 ? -5.442 10.980 -10.518 1.00 42.50 343 LEU A CA 1
ATOM 2710 C C . LEU A 1 343 ? -4.927 11.011 -11.969 1.00 42.50 343 LEU A C 1
ATOM 2712 O O . LEU A 1 343 ? -4.649 9.944 -12.517 1.00 42.50 343 LEU A O 1
ATOM 2716 N N . PRO A 1 344 ? -4.827 12.184 -12.624 1.00 39.94 344 PRO A N 1
ATOM 2717 C CA . PRO A 1 344 ? -4.335 12.257 -13.995 1.00 39.94 344 PRO A CA 1
ATOM 2718 C C . PRO A 1 344 ? -2.861 11.837 -14.077 1.00 39.94 344 PRO A C 1
ATOM 2720 O O . PRO A 1 344 ? -2.042 12.226 -13.241 1.00 39.94 344 PRO A O 1
ATOM 2723 N N . THR A 1 345 ? -2.519 11.074 -15.116 1.00 40.19 345 THR A N 1
ATOM 2724 C CA . THR A 1 345 ? -1.138 10.709 -15.453 1.00 40.19 345 THR A CA 1
ATOM 2725 C C . THR A 1 345 ? -0.330 11.948 -15.882 1.00 40.19 345 THR A C 1
ATOM 2727 O O . THR A 1 345 ? -0.890 12.931 -16.386 1.00 40.19 345 THR A O 1
ATOM 2730 N N . PRO A 1 346 ? 1.003 11.967 -15.696 1.00 32.69 346 PRO A N 1
ATOM 2731 C CA . PRO A 1 346 ? 1.832 13.088 -16.128 1.00 32.69 346 PRO A CA 1
ATOM 2732 C C . PRO A 1 346 ? 1.966 13.169 -17.656 1.00 32.69 346 PRO A C 1
ATOM 2734 O O . PRO A 1 346 ? 2.894 12.614 -18.227 1.00 32.69 346 PRO A O 1
ATOM 2737 N N . GLY A 1 347 ? 1.119 13.978 -18.296 1.00 41.66 347 GLY A N 1
ATOM 2738 C CA . GLY A 1 347 ? 1.366 14.518 -19.638 1.00 41.66 347 GLY A CA 1
ATOM 2739 C C . GLY A 1 347 ? 0.295 14.204 -20.681 1.00 41.66 347 GLY A C 1
ATOM 2740 O O . GLY A 1 347 ? 0.361 13.172 -21.332 1.00 41.66 347 GLY A O 1
ATOM 2741 N N . SER A 1 348 ? -0.650 15.129 -20.883 1.00 40.38 348 SER A N 1
ATOM 2742 C CA . SER A 1 348 ? -1.225 15.555 -22.183 1.00 40.38 348 SER A CA 1
ATOM 2743 C C . SER A 1 348 ? -2.419 16.499 -21.955 1.00 40.38 348 SER A C 1
ATOM 2745 O O . SER A 1 348 ? -3.079 16.422 -20.924 1.00 40.38 348 SER A O 1
ATOM 2747 N N . ASN A 1 349 ? -2.614 17.445 -22.882 1.00 30.23 349 ASN A N 1
ATOM 2748 C CA . ASN A 1 349 ? -3.525 18.595 -22.794 1.00 30.23 349 ASN A CA 1
ATOM 2749 C C . ASN A 1 349 ? -5.023 18.231 -22.962 1.00 30.23 349 ASN A C 1
ATOM 2751 O O . ASN A 1 349 ? -5.373 17.717 -24.021 1.00 30.23 349 ASN A O 1
ATOM 2755 N N . PRO A 1 350 ? -5.920 18.643 -22.048 1.00 34.19 350 PRO A N 1
ATOM 2756 C CA . PRO A 1 350 ? -7.357 18.635 -22.218 1.00 34.19 350 PRO A CA 1
ATOM 2757 C C . PRO A 1 350 ? -7.811 19.881 -22.977 1.00 34.19 350 PRO A C 1
ATOM 2759 O O . PRO A 1 350 ? -7.493 21.018 -22.625 1.00 34.19 350 PRO A O 1
ATOM 2762 N N . SER A 1 351 ? -8.638 19.642 -23.984 1.00 28.23 351 SER A N 1
ATOM 2763 C CA . SER A 1 351 ? -9.559 20.629 -24.530 1.00 28.23 351 SER A CA 1
ATOM 2764 C C . SER A 1 351 ? -10.986 20.219 -24.161 1.00 28.23 351 SER A C 1
ATOM 2766 O O . SER A 1 351 ? -11.309 19.041 -24.030 1.00 28.23 351 SER A O 1
ATOM 2768 N N . PHE A 1 352 ? -11.788 21.243 -23.895 1.00 28.41 352 PHE A N 1
ATOM 2769 C CA . PHE A 1 352 ? -13.120 21.296 -23.295 1.00 28.41 352 PHE A CA 1
ATOM 2770 C C . PHE A 1 352 ? -14.129 20.173 -23.598 1.00 28.41 352 PHE A C 1
ATOM 2772 O O . PHE A 1 352 ? -14.369 19.819 -24.748 1.00 28.41 352 PHE A O 1
ATOM 2779 N N . ALA A 1 353 ? -14.905 19.821 -22.564 1.00 25.23 353 ALA A N 1
ATOM 2780 C CA . ALA A 1 353 ? -16.341 19.568 -22.696 1.00 25.23 353 ALA A CA 1
ATOM 2781 C C . ALA A 1 353 ? -17.077 19.959 -21.399 1.00 25.23 353 ALA A C 1
ATOM 2783 O O . ALA A 1 353 ? -17.073 19.233 -20.407 1.00 25.23 353 ALA A O 1
ATOM 2784 N N . THR A 1 354 ? -17.715 21.129 -21.410 1.00 28.84 354 THR A N 1
ATOM 2785 C CA . THR A 1 354 ? -18.821 21.459 -20.505 1.00 28.84 354 THR A CA 1
ATOM 2786 C C . THR A 1 354 ? -20.089 20.793 -21.025 1.00 28.84 354 THR A C 1
ATOM 2788 O O . THR A 1 354 ? -20.425 20.975 -22.195 1.00 28.84 354 THR A O 1
ATOM 2791 N N . ALA A 1 355 ? -20.825 20.097 -20.164 1.00 22.86 355 ALA A N 1
ATOM 2792 C CA . ALA A 1 355 ? -22.236 19.812 -20.385 1.00 22.86 355 ALA A CA 1
ATOM 2793 C C . ALA A 1 355 ? -22.996 20.022 -19.068 1.00 22.86 355 ALA A C 1
ATOM 2795 O O . ALA A 1 355 ? -22.598 19.538 -18.013 1.00 22.86 355 ALA A O 1
ATOM 2796 N N . GLU A 1 356 ? -24.023 20.850 -19.192 1.00 24.95 356 GLU A N 1
ATOM 2797 C CA . GLU A 1 356 ? -24.874 21.514 -18.209 1.00 24.95 356 GLU A 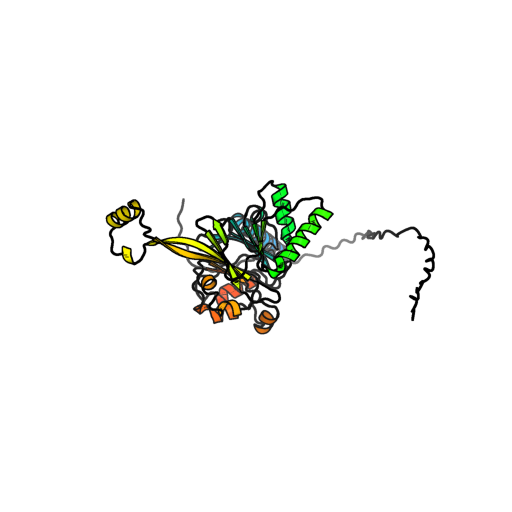CA 1
ATOM 2798 C C . GLU A 1 356 ? -25.443 20.641 -17.076 1.00 24.95 356 GLU A C 1
ATOM 2800 O O . GLU A 1 356 ? -25.748 19.463 -17.254 1.00 24.95 356 GLU A O 1
ATOM 2805 N N . GLY A 1 357 ? -25.660 21.279 -15.918 1.00 24.52 357 GLY A N 1
ATOM 2806 C CA . GLY A 1 357 ? -26.374 20.710 -14.774 1.00 24.52 357 GLY A CA 1
ATOM 2807 C C . GLY A 1 357 ? -26.347 21.610 -13.533 1.00 24.52 357 GLY A C 1
ATOM 2808 O O . GLY A 1 357 ? -25.669 21.293 -12.565 1.00 24.52 357 GLY A O 1
ATOM 2809 N N . ASP A 1 358 ? -27.089 22.716 -13.611 1.00 21.92 358 ASP A N 1
ATOM 2810 C CA . ASP A 1 358 ? -27.615 23.580 -12.541 1.00 21.92 358 ASP A CA 1
ATOM 2811 C C . ASP A 1 358 ? -26.670 24.396 -11.631 1.00 21.92 358 ASP A C 1
ATOM 2813 O O . ASP A 1 358 ? -26.034 23.934 -10.685 1.00 21.92 358 ASP A O 1
ATOM 2817 N N . LEU A 1 359 ? -26.715 25.707 -11.888 1.00 23.22 359 LEU A N 1
ATOM 2818 C CA . LEU A 1 359 ? -26.266 26.797 -11.029 1.00 23.22 359 LEU A CA 1
ATOM 2819 C C . LEU A 1 359 ? -27.128 26.902 -9.759 1.00 23.22 359 LEU A C 1
ATOM 2821 O O . LEU A 1 359 ? -28.351 26.999 -9.839 1.00 23.22 359 LEU A O 1
ATOM 2825 N N . VAL A 1 360 ? -26.480 27.074 -8.606 1.00 22.38 360 VAL A N 1
ATOM 2826 C CA . VAL A 1 360 ? -27.043 27.816 -7.466 1.00 22.38 360 VAL A CA 1
ATOM 2827 C C . VAL A 1 360 ? -25.996 28.848 -7.036 1.00 22.38 360 VAL A C 1
ATOM 2829 O O . VAL A 1 360 ? -24.903 28.452 -6.629 1.00 22.38 360 VAL A O 1
ATOM 2832 N N . PRO A 1 361 ? -26.262 30.164 -7.146 1.00 28.36 361 PRO A N 1
ATOM 2833 C CA . PRO A 1 361 ? -25.297 31.178 -6.761 1.00 28.36 361 PRO A CA 1
ATOM 2834 C C . PRO A 1 361 ? -25.404 31.446 -5.261 1.00 28.36 361 PRO A C 1
ATOM 2836 O O . PRO A 1 361 ? -26.504 31.526 -4.714 1.00 28.36 361 PRO A O 1
ATOM 2839 N N . ILE A 1 362 ? -24.273 31.694 -4.608 1.00 23.03 362 ILE A N 1
ATOM 2840 C CA . ILE A 1 362 ? -24.272 32.499 -3.388 1.00 23.03 362 ILE A CA 1
ATOM 2841 C C . ILE A 1 362 ? -23.053 33.415 -3.390 1.00 23.03 362 ILE A C 1
ATOM 2843 O O . ILE A 1 362 ? -21.909 32.974 -3.353 1.00 23.03 362 ILE A O 1
ATOM 2847 N N . ASN A 1 363 ? -23.381 34.701 -3.506 1.00 25.81 363 ASN A N 1
ATOM 2848 C CA . ASN A 1 363 ? -22.532 35.874 -3.364 1.00 25.81 363 ASN A CA 1
ATOM 2849 C C . ASN A 1 363 ? -21.790 35.896 -2.021 1.00 25.81 363 ASN A C 1
ATOM 2851 O O . ASN A 1 363 ? -22.362 35.487 -1.008 1.00 25.81 363 ASN A O 1
ATOM 2855 N N . GLY A 1 364 ? -20.612 36.526 -2.012 1.00 30.39 364 GLY A N 1
ATOM 2856 C CA . GLY A 1 364 ? -19.932 37.010 -0.807 1.00 30.39 364 GLY A CA 1
ATOM 2857 C C . GLY A 1 364 ? -18.443 36.756 -0.822 1.00 30.39 364 GLY A C 1
ATOM 2858 O O . GLY A 1 364 ? -18.052 35.736 -0.220 1.00 30.39 364 GLY A O 1
#

InterPro domains:
  IPR001279 Metallo-beta-lactamase [PF12706] (112-317)
  IPR036866 Ribonuclease Z/Hydroxyacylglutathione hydrolase-like [G3DSA:3.60.15.10] (80-341)
  IPR036866 Ribonuclease Z/Hydroxyacylglutathione hydrolase-like [SSF56281] (84-323)

Foldseek 3Di:
DDDDDDDDDDDDDDDDDDDDDDDDDDDDDDDDDDDDDDDDDDDDDPPPPVVVVVLQVVLVVVVVVVLVVCQVQADQAVNWGWHWAFAALQATWIDTVVLLEIEFPLDDDPRVLRRQEYEFFDDRNRGHVCVQVSQQVNVVVVHDAHEYEDAPVCQVVVVVVQVVVCVPPVGHRGHNYDHADAPDWADPDPFKIKHWDAFWAPDGGIKMWIWGKDWAFDPVCPPPDPVVVVVCVVVVHRGTDIDTAGAEIEGPFHELVCLVPPSNLSLLQHQEYEYEAQAQDPVQDQVNQVVRGHGHVVSCVVSVVSRNYVAYEYGNYHPVDAQVRVVVSCVVSVVSDDHYDYDHHPDDGDDDDDDDDDDDDDDD